Protein AF-A0A6X7WFN2-F1 (afdb_monomer_lite)

Sequence (280 aa):
MLKISPFIALANYIGFSGYKAYAIGGAIAICVWFYICNLIISKYCGNKYFSLLLSTCLFIPLGMDDIDFLLGQESHLSNVVLSIMICLPVIIYIQESKKSFLCISSLAVILMTAEQPIRTLIIIAPFILFILIIFRSKTSVVSMLSIAVSFVIGKMANDYLLDRHFPLKVDYSQASLLISPDKAIDNLFIILKSILVYSSSSSLAVGSNAIGILTPFYFMGLLYILLFIATIVYGLKIFLHILIDGRKTKTSICRLDLLCALGATGFVLGLLLISCLNPE

Foldseek 3Di:
DVQQVVLLVVLVVVPDDDPRSQQRSLVVSLVVLLVLQLVLQCVLQVDNVVSNVVSVVLLDDQFPVCPPVRHPVSVVSLLVSLLSLQQRLLVVCLVVVDCVSLVSNLVSLLVNLLVPLVSSCLSLVLSLVLLCLFSVDPSSVVSNVSSVVSSVNSPVNNVVCCVPPDVDDDPCVVVWDFDDPVQLVVLLVVVVVCCLCRSLVLVVCPPPDCVDPCVVSNVSSVVVSVVVVVLLVQLCVLSVCCNVVVPDPPDDDDSVSSVSVSVNSSVVSSSSVCSRTDVD

pLDDT: mean 75.54, std 12.35, range [37.75, 89.44]

Secondary structure (DSSP, 8-state):
-TTTHHHHHHHHHTT--THHHHHHHHHHHHHHHHHHHHHHHHHHHS-HHHHHHHHHHHHS---TTGGGTTTTHHHHHHHHHHHHHHHHHHHHHHHH--HHHHHHHHHHHHHHHHH-HHHHHHHHHHHHHHHHHHH-SHHHHHHHHHHHHHHHHHHHHHHHHHHHH-S-S--HHHH-PBPPHHHHHHHHHHHHHHHHHHHTTGGGGTTS-TTSTTHHHHHHHHHHHHHHHHHHHHHHHHHHHHHHSTTS-SS---HHHHHHHHHHHHHHHHHHHHHTB---

Structure (mmCIF, N/CA/C/O backbone):
data_AF-A0A6X7WFN2-F1
#
_entry.id   AF-A0A6X7WFN2-F1
#
loop_
_atom_site.group_PDB
_atom_site.id
_atom_site.type_symbol
_atom_site.label_atom_id
_atom_site.label_alt_id
_atom_site.label_comp_id
_atom_site.label_asym_id
_atom_site.label_entity_id
_atom_site.label_seq_id
_atom_site.pdbx_PDB_ins_code
_atom_site.Cartn_x
_atom_site.Cartn_y
_atom_site.Cartn_z
_atom_site.occupancy
_atom_site.B_iso_or_equiv
_atom_site.auth_seq_id
_atom_site.auth_comp_id
_atom_site.auth_asym_id
_atom_site.auth_atom_id
_atom_site.pdbx_PDB_model_num
ATOM 1 N N . MET A 1 1 ? -1.100 8.214 -14.564 1.00 50.56 1 MET A N 1
ATOM 2 C CA . MET A 1 1 ? -0.556 9.482 -15.090 1.00 50.56 1 MET A CA 1
ATOM 3 C C . MET A 1 1 ? -0.824 10.668 -14.172 1.00 50.56 1 MET A C 1
ATOM 5 O O . MET A 1 1 ? 0.127 11.385 -13.916 1.00 50.56 1 MET A O 1
ATOM 9 N N . LEU A 1 2 ? -2.027 10.850 -13.609 1.00 54.22 2 LEU A N 1
ATOM 10 C CA . LEU A 1 2 ? -2.395 12.021 -12.781 1.00 54.22 2 LEU A CA 1
ATOM 11 C C . LEU A 1 2 ? -1.471 12.333 -11.583 1.00 54.22 2 LEU A C 1
ATOM 13 O O . LEU A 1 2 ? -1.424 13.471 -11.131 1.00 54.22 2 LEU A O 1
ATOM 17 N N . LYS A 1 3 ? -0.743 11.341 -11.057 1.00 56.62 3 LYS A N 1
ATOM 18 C CA . LYS A 1 3 ? 0.110 11.477 -9.859 1.00 56.62 3 LYS A CA 1
ATOM 19 C C . LYS A 1 3 ? 1.498 12.051 -10.138 1.00 56.62 3 LYS A C 1
ATOM 21 O O . LYS A 1 3 ? 2.155 12.525 -9.219 1.00 56.62 3 LYS A O 1
ATOM 26 N N . ILE A 1 4 ? 1.940 11.980 -11.393 1.00 57.84 4 ILE A N 1
ATOM 27 C CA . ILE A 1 4 ? 3.304 12.331 -11.821 1.00 57.84 4 ILE A CA 1
ATOM 28 C C . ILE A 1 4 ? 3.252 13.361 -12.955 1.00 57.84 4 ILE A C 1
ATOM 30 O O . ILE A 1 4 ? 4.099 14.248 -13.036 1.00 57.84 4 ILE A O 1
ATOM 34 N N . SER A 1 5 ? 2.197 13.325 -13.779 1.00 62.22 5 SER A N 1
ATOM 35 C CA . SER A 1 5 ? 1.987 14.266 -14.879 1.00 62.22 5 SER A CA 1
ATOM 36 C C . SER A 1 5 ? 2.043 15.742 -14.472 1.00 62.22 5 SER A C 1
ATOM 38 O O . SER A 1 5 ? 2.580 16.509 -15.268 1.00 62.22 5 SER A O 1
ATOM 40 N N . PRO A 1 6 ? 1.593 16.183 -13.275 1.00 71.06 6 PRO A N 1
ATOM 41 C CA . PRO A 1 6 ? 1.733 17.584 -12.880 1.00 71.06 6 PRO A CA 1
ATOM 42 C C . PRO A 1 6 ? 3.198 17.991 -12.676 1.00 71.06 6 PRO A C 1
ATOM 44 O O . PRO A 1 6 ? 3.585 19.098 -13.039 1.00 71.06 6 PRO A O 1
ATOM 47 N N . PHE A 1 7 ? 4.030 17.091 -12.146 1.00 71.81 7 PHE A N 1
ATOM 48 C CA . PHE A 1 7 ? 5.451 17.354 -11.906 1.00 71.81 7 PHE A CA 1
ATOM 49 C C . PHE A 1 7 ? 6.267 17.306 -13.201 1.00 71.81 7 PHE A C 1
ATOM 51 O O . PHE A 1 7 ? 7.153 18.135 -13.401 1.00 71.81 7 PHE A O 1
ATOM 58 N N . ILE A 1 8 ? 5.914 16.407 -14.124 1.00 66.81 8 ILE A N 1
ATOM 59 C CA . ILE A 1 8 ? 6.496 16.372 -15.475 1.00 66.81 8 ILE A CA 1
ATOM 60 C C . ILE A 1 8 ? 6.095 17.627 -16.264 1.00 66.81 8 ILE A C 1
ATOM 62 O O . ILE A 1 8 ? 6.931 18.232 -16.932 1.00 66.81 8 ILE A O 1
ATOM 66 N N . ALA A 1 9 ? 4.834 18.062 -16.164 1.00 68.62 9 ALA A N 1
ATOM 67 C CA . ALA A 1 9 ? 4.369 19.297 -16.793 1.00 68.62 9 ALA A CA 1
ATOM 68 C C . ALA A 1 9 ? 5.095 20.533 -16.235 1.00 68.62 9 ALA A C 1
ATOM 70 O O . ALA A 1 9 ? 5.465 21.421 -17.000 1.00 68.62 9 ALA A O 1
ATOM 71 N N . LEU A 1 10 ? 5.364 20.561 -14.927 1.00 77.19 10 LEU A N 1
ATOM 72 C CA . LEU A 1 10 ? 6.149 21.616 -14.290 1.00 77.19 10 LEU A CA 1
ATOM 73 C C . LEU A 1 10 ? 7.607 21.621 -14.779 1.00 77.19 10 LEU A C 1
ATOM 75 O O . LEU A 1 10 ? 8.139 22.682 -15.096 1.00 77.19 10 LEU A O 1
ATOM 79 N N . ALA A 1 11 ? 8.236 20.452 -14.921 1.00 74.62 11 ALA A N 1
ATOM 80 C CA . ALA A 1 11 ? 9.579 20.343 -15.494 1.00 74.62 11 ALA A CA 1
ATOM 81 C C . ALA A 1 11 ? 9.624 20.793 -16.969 1.00 74.62 11 ALA A C 1
ATOM 83 O O . ALA A 1 11 ? 10.558 21.490 -17.368 1.00 74.62 11 ALA A O 1
ATOM 84 N N . ASN A 1 12 ? 8.589 20.469 -17.753 1.00 78.00 12 ASN A N 1
ATOM 85 C CA . ASN A 1 12 ? 8.440 20.958 -19.128 1.00 78.00 12 ASN A CA 1
ATOM 86 C C . ASN A 1 12 ? 8.289 22.484 -19.187 1.00 78.00 12 ASN A C 1
ATOM 88 O O . ASN A 1 12 ? 8.898 23.129 -20.036 1.00 78.00 12 ASN A O 1
ATOM 92 N N . TYR A 1 13 ? 7.524 23.076 -18.267 1.00 82.31 13 TYR A N 1
ATOM 93 C CA . TYR A 1 13 ? 7.353 24.530 -18.188 1.00 82.31 13 TYR A CA 1
ATOM 94 C C . TYR A 1 13 ? 8.662 25.266 -17.854 1.00 82.31 13 TYR A C 1
ATOM 96 O O . TYR A 1 13 ? 8.896 26.367 -18.341 1.00 82.31 13 TYR A O 1
ATOM 104 N N . ILE A 1 14 ? 9.547 24.640 -17.071 1.00 82.12 14 ILE A N 1
ATOM 105 C CA . ILE A 1 14 ? 10.878 25.174 -16.726 1.00 82.12 14 ILE A CA 1
ATOM 106 C C . ILE A 1 14 ? 11.868 25.075 -17.911 1.00 82.12 14 ILE A C 1
ATOM 108 O O . ILE A 1 14 ? 12.949 25.660 -17.867 1.00 82.12 14 ILE A O 1
ATOM 112 N N . GLY A 1 15 ? 11.497 24.393 -19.001 1.00 81.06 15 GLY A N 1
ATOM 113 C CA . GLY A 1 15 ? 12.291 24.309 -20.232 1.00 81.06 15 GLY A CA 1
ATOM 114 C C . GLY A 1 15 ? 13.062 23.000 -20.408 1.00 81.06 15 GLY A C 1
ATOM 115 O O . GLY A 1 15 ? 13.854 22.878 -21.344 1.00 81.06 15 GLY A O 1
ATOM 116 N N . PHE A 1 16 ? 12.840 21.999 -19.551 1.00 79.06 16 PHE A N 1
ATOM 117 C CA . PHE A 1 16 ? 13.321 20.644 -19.818 1.00 79.06 16 PHE A CA 1
ATOM 118 C C . PHE A 1 16 ? 12.427 19.978 -20.868 1.00 79.06 16 PHE A C 1
ATOM 120 O O . PHE A 1 16 ? 11.226 20.207 -20.894 1.00 79.06 16 PHE A O 1
ATOM 127 N N . SER A 1 17 ? 12.988 19.137 -21.735 1.00 77.81 17 SER A N 1
ATOM 128 C CA . SER A 1 17 ? 12.215 18.428 -22.759 1.00 77.81 17 SER A CA 1
ATOM 129 C C . SER A 1 17 ? 12.548 16.938 -22.796 1.00 77.81 17 SER A C 1
ATOM 131 O O . SER A 1 17 ? 13.644 16.503 -22.418 1.00 77.81 17 SER A O 1
ATOM 133 N N . GLY A 1 18 ? 11.565 16.142 -23.225 1.00 73.69 18 GLY A N 1
ATOM 134 C CA . GLY A 1 18 ? 11.684 14.694 -23.380 1.00 73.69 18 GLY A CA 1
ATOM 135 C C . GLY A 1 18 ? 12.082 13.985 -22.083 1.00 73.69 18 GLY A C 1
ATOM 136 O O . GLY A 1 18 ? 11.508 14.218 -21.020 1.00 73.69 18 GLY A O 1
ATOM 137 N N . TYR A 1 19 ? 13.102 13.130 -22.171 1.00 72.25 19 TYR A N 1
ATOM 138 C CA . TYR A 1 19 ? 13.583 12.302 -21.062 1.00 72.25 19 TYR A CA 1
ATOM 139 C C . TYR A 1 19 ? 14.009 13.108 -19.824 1.00 72.25 19 TYR A C 1
ATOM 141 O O . TYR A 1 19 ? 13.767 12.693 -18.694 1.00 72.25 19 TYR A O 1
ATOM 149 N N . LYS A 1 20 ? 14.606 14.292 -20.017 1.00 75.56 20 LYS A N 1
ATOM 150 C CA . LYS A 1 20 ? 15.088 15.128 -18.904 1.00 75.56 20 LYS A CA 1
ATOM 151 C C . LYS A 1 20 ? 13.939 15.681 -18.065 1.00 75.56 20 LYS A C 1
ATOM 153 O O . LYS A 1 20 ? 14.040 15.707 -16.843 1.00 75.56 20 LYS A O 1
ATOM 158 N N . ALA A 1 21 ? 12.845 16.089 -18.708 1.00 72.94 21 ALA A N 1
ATOM 159 C CA . ALA A 1 21 ? 11.655 16.553 -18.000 1.00 72.94 21 ALA A CA 1
ATOM 160 C C . ALA A 1 21 ? 10.994 15.421 -17.209 1.00 72.94 21 ALA A C 1
ATOM 162 O O . ALA A 1 21 ? 10.523 15.645 -16.097 1.00 72.94 21 ALA A O 1
ATOM 163 N N . TYR A 1 22 ? 11.015 14.205 -17.760 1.00 72.25 22 TYR A N 1
ATOM 164 C CA . TYR A 1 22 ? 10.517 13.026 -17.065 1.00 72.25 22 TYR A CA 1
ATOM 165 C C . TYR A 1 22 ? 11.362 12.709 -15.826 1.00 72.25 22 TYR A C 1
ATOM 167 O O . TYR A 1 22 ? 10.820 12.645 -14.730 1.00 72.25 22 TYR A O 1
ATOM 175 N N . ALA A 1 23 ? 12.687 12.607 -15.971 1.00 73.38 23 ALA A N 1
ATOM 176 C CA . ALA A 1 23 ? 13.594 12.298 -14.864 1.00 73.38 23 ALA A CA 1
ATOM 177 C C . ALA A 1 23 ? 13.533 13.340 -13.732 1.00 73.38 23 ALA A C 1
ATOM 179 O O . ALA A 1 23 ? 13.516 12.991 -12.553 1.00 73.38 23 ALA A O 1
ATOM 180 N N . ILE A 1 24 ? 13.476 14.631 -14.078 1.00 77.06 24 ILE A N 1
ATOM 181 C CA . ILE A 1 24 ? 13.412 15.716 -13.089 1.00 77.06 24 ILE A CA 1
ATOM 182 C C . ILE A 1 24 ? 12.029 15.779 -12.436 1.00 77.06 24 ILE A C 1
ATOM 184 O O . ILE A 1 24 ? 11.936 15.864 -11.212 1.00 77.06 24 ILE A O 1
ATOM 188 N N . GLY A 1 25 ? 10.954 15.723 -13.228 1.00 74.81 25 GLY A N 1
ATOM 189 C CA . GLY A 1 25 ? 9.587 15.724 -12.704 1.00 74.81 25 GLY A CA 1
ATOM 190 C C . GLY A 1 25 ? 9.325 14.526 -11.794 1.00 74.81 25 GLY A C 1
ATOM 191 O O . GLY A 1 25 ? 8.709 14.666 -10.738 1.00 74.81 25 GLY A O 1
ATOM 192 N N . GLY A 1 26 ? 9.867 13.376 -12.166 1.00 74.31 26 GLY A N 1
ATOM 193 C CA . GLY A 1 26 ? 9.791 12.153 -11.399 1.00 74.31 26 GLY A CA 1
ATOM 194 C C . GLY A 1 26 ? 10.558 12.190 -10.075 1.00 74.31 26 GLY A C 1
ATOM 195 O O . GLY A 1 26 ? 9.980 11.956 -9.009 1.00 74.31 26 GLY A O 1
ATOM 196 N N . ALA A 1 27 ? 11.811 12.655 -10.091 1.00 77.31 27 ALA A N 1
ATOM 197 C CA . ALA A 1 27 ? 12.589 12.875 -8.870 1.00 77.31 27 ALA A CA 1
ATOM 198 C C . ALA A 1 27 ? 11.895 13.849 -7.897 1.00 77.31 27 ALA A C 1
ATOM 200 O O . ALA A 1 27 ? 11.860 13.612 -6.686 1.00 77.31 27 ALA A O 1
ATOM 201 N N . ILE A 1 28 ? 11.290 14.926 -8.415 1.00 80.38 28 ILE A N 1
ATOM 202 C CA . ILE A 1 28 ? 10.494 15.859 -7.604 1.00 80.38 28 ILE A CA 1
ATOM 203 C C . ILE A 1 28 ? 9.276 15.143 -7.010 1.00 80.38 28 ILE A C 1
ATOM 205 O O . ILE A 1 28 ? 9.006 15.295 -5.816 1.00 80.38 28 ILE A O 1
ATOM 209 N N . ALA A 1 29 ? 8.564 14.343 -7.807 1.00 80.12 29 ALA A N 1
ATOM 210 C CA . ALA A 1 29 ? 7.414 13.582 -7.337 1.00 80.12 29 ALA A CA 1
ATOM 211 C C . ALA A 1 29 ? 7.808 12.622 -6.203 1.00 80.12 29 ALA A C 1
ATOM 213 O O . ALA A 1 29 ? 7.154 12.628 -5.160 1.00 80.12 29 ALA A O 1
ATOM 214 N N . ILE A 1 30 ? 8.899 11.860 -6.349 1.00 79.56 30 ILE A N 1
ATOM 215 C CA . ILE A 1 30 ? 9.410 10.953 -5.307 1.00 79.56 30 ILE A CA 1
ATOM 216 C C . ILE A 1 30 ? 9.694 11.722 -4.014 1.00 79.56 30 ILE A C 1
ATOM 218 O O . ILE A 1 30 ? 9.235 11.308 -2.949 1.00 79.56 30 ILE A O 1
ATOM 222 N N . CYS A 1 31 ? 10.391 12.858 -4.088 1.00 82.62 31 CYS A N 1
ATOM 223 C CA . CYS A 1 31 ? 10.692 13.686 -2.917 1.00 82.62 31 CYS A CA 1
ATOM 224 C C . CYS A 1 31 ? 9.421 14.186 -2.212 1.00 82.62 31 CYS A C 1
ATOM 226 O O . CYS A 1 31 ? 9.330 14.145 -0.981 1.00 82.62 31 CYS A O 1
ATOM 228 N N . VAL A 1 32 ? 8.419 14.625 -2.979 1.00 85.25 32 VAL A N 1
ATOM 229 C CA . VAL A 1 32 ? 7.127 15.071 -2.436 1.00 85.25 32 VAL A CA 1
ATOM 230 C C . VAL A 1 32 ? 6.385 13.908 -1.777 1.00 85.25 32 VAL A C 1
ATOM 232 O O . VAL A 1 32 ? 5.920 14.040 -0.642 1.00 85.25 32 VAL A O 1
ATOM 235 N N . TRP A 1 33 ? 6.318 12.750 -2.436 1.00 85.25 33 TRP A N 1
ATOM 236 C CA . TRP A 1 33 ? 5.677 11.555 -1.888 1.00 85.25 33 TRP A CA 1
ATOM 237 C C . TRP A 1 33 ? 6.387 11.043 -0.631 1.00 85.25 33 TRP A C 1
ATOM 239 O O . TRP A 1 33 ? 5.714 10.681 0.336 1.00 85.25 33 TRP A O 1
ATOM 249 N N . PHE A 1 34 ? 7.720 11.080 -0.596 1.00 85.50 34 PHE A N 1
ATOM 250 C CA . PHE A 1 34 ? 8.517 10.741 0.583 1.00 85.50 34 PHE A CA 1
ATOM 251 C C . PHE A 1 34 ? 8.190 11.663 1.759 1.00 85.50 34 PHE A C 1
ATOM 253 O O . PHE A 1 34 ? 7.918 11.197 2.868 1.00 85.50 34 PHE A O 1
ATOM 260 N N . TYR A 1 35 ? 8.158 12.975 1.514 1.00 86.62 35 TYR A N 1
ATOM 261 C CA . TYR A 1 35 ? 7.836 13.962 2.539 1.00 86.62 35 TYR A CA 1
ATOM 262 C C . TYR A 1 35 ? 6.427 13.754 3.113 1.00 86.62 35 TYR A C 1
ATOM 264 O O . TYR A 1 35 ? 6.253 13.716 4.335 1.00 86.62 35 TYR A O 1
ATOM 272 N N . ILE A 1 36 ? 5.428 13.555 2.247 1.00 86.56 36 ILE A N 1
ATOM 273 C CA . ILE A 1 36 ? 4.041 13.295 2.658 1.00 86.56 36 ILE A CA 1
ATOM 274 C C . ILE A 1 36 ? 3.946 11.996 3.469 1.00 86.56 36 ILE A C 1
ATOM 276 O O . ILE A 1 36 ? 3.314 11.981 4.529 1.00 86.56 36 ILE A O 1
ATOM 280 N N . CYS A 1 37 ? 4.597 10.925 3.005 1.00 86.94 37 CYS A N 1
ATOM 281 C CA . CYS A 1 37 ? 4.620 9.634 3.689 1.00 86.94 37 CYS A CA 1
ATOM 282 C C . CYS A 1 37 ? 5.209 9.768 5.103 1.00 86.94 37 CYS A C 1
ATOM 284 O O . CYS A 1 37 ? 4.562 9.400 6.089 1.00 86.94 37 CYS A O 1
ATOM 286 N N . ASN A 1 38 ? 6.376 10.407 5.220 1.00 87.19 38 ASN A N 1
ATOM 287 C CA . ASN A 1 38 ? 7.049 10.605 6.500 1.00 87.19 38 ASN A CA 1
ATOM 288 C C . ASN A 1 38 ? 6.232 11.476 7.468 1.00 87.19 38 ASN A C 1
ATOM 290 O O . ASN A 1 38 ? 6.187 11.197 8.664 1.00 87.19 38 ASN A O 1
ATOM 294 N N . LEU A 1 39 ? 5.529 12.506 6.985 1.00 87.12 39 LEU A N 1
ATOM 295 C CA . LEU A 1 39 ? 4.654 13.313 7.843 1.00 87.12 39 LEU A CA 1
ATOM 296 C C . LEU A 1 39 ? 3.514 12.493 8.462 1.00 87.12 39 LEU A C 1
ATOM 298 O O . LEU A 1 39 ? 3.164 12.700 9.628 1.00 87.12 39 LEU A O 1
ATOM 302 N N . ILE A 1 40 ? 2.919 11.580 7.696 1.00 85.62 40 ILE A N 1
ATOM 303 C CA . ILE A 1 40 ? 1.789 10.763 8.155 1.00 85.62 40 ILE A CA 1
ATOM 304 C C . ILE A 1 40 ? 2.269 9.678 9.116 1.00 85.62 40 ILE A C 1
ATOM 306 O O . ILE A 1 40 ? 1.686 9.523 10.193 1.00 85.62 40 ILE A O 1
ATOM 310 N N . ILE A 1 41 ? 3.358 8.985 8.775 1.00 85.62 41 ILE A N 1
ATOM 311 C CA . ILE A 1 41 ? 3.964 7.976 9.652 1.00 85.62 41 ILE A CA 1
ATOM 312 C C . ILE A 1 41 ? 4.438 8.634 10.954 1.00 85.62 41 ILE A C 1
ATOM 314 O O . ILE A 1 41 ? 4.175 8.106 12.035 1.00 85.62 41 ILE A O 1
ATOM 318 N N . SER A 1 42 ? 5.030 9.830 10.896 1.00 86.44 42 SER A N 1
ATOM 319 C CA . SER A 1 42 ? 5.503 10.540 12.089 1.00 86.44 42 SER A CA 1
ATOM 320 C C . SER A 1 42 ? 4.354 10.908 13.020 1.00 86.44 42 SER A C 1
ATOM 322 O O . SER A 1 42 ? 4.484 10.750 14.236 1.00 86.44 42 SER A O 1
ATOM 324 N N . LYS A 1 43 ? 3.212 11.335 12.468 1.00 85.44 43 LYS A N 1
ATOM 325 C CA . LYS A 1 43 ? 2.000 11.601 13.255 1.00 85.44 43 LYS A CA 1
ATOM 326 C C . LYS A 1 43 ? 1.422 10.331 13.879 1.00 85.44 43 LYS A C 1
ATOM 328 O O . LYS A 1 43 ? 0.971 10.379 15.021 1.00 85.44 43 LYS A O 1
ATOM 333 N N . TYR A 1 44 ? 1.461 9.203 13.172 1.00 83.94 44 TYR A N 1
ATOM 334 C CA . TYR A 1 44 ? 0.960 7.931 13.694 1.00 83.94 44 TYR A CA 1
ATOM 335 C C . TYR A 1 44 ? 1.880 7.328 14.769 1.00 83.94 44 TYR A C 1
ATOM 337 O O . TYR A 1 44 ? 1.418 6.965 15.849 1.00 83.94 44 TYR A O 1
ATOM 345 N N . CYS A 1 45 ? 3.187 7.245 14.524 1.00 81.19 45 CYS A N 1
ATOM 346 C CA . CYS A 1 45 ? 4.141 6.610 15.437 1.00 81.19 45 CYS A CA 1
ATOM 347 C C . CYS A 1 45 ? 4.582 7.516 16.598 1.00 81.19 45 CYS A C 1
ATOM 349 O O . CYS A 1 45 ? 5.106 7.014 17.587 1.00 81.19 45 CYS A O 1
ATOM 351 N N . GLY A 1 46 ? 4.425 8.840 16.489 1.00 78.50 46 GLY A N 1
ATOM 352 C CA . GLY A 1 46 ? 4.856 9.812 17.504 1.00 78.50 46 GLY A CA 1
ATOM 353 C C . GLY A 1 46 ? 6.375 10.037 17.585 1.00 78.50 46 GLY A C 1
ATOM 354 O O . GLY A 1 46 ? 6.809 11.055 18.118 1.00 78.50 46 GLY A O 1
ATOM 355 N N . ASN A 1 47 ? 7.192 9.143 17.014 1.00 83.31 47 ASN A N 1
ATOM 356 C CA . ASN A 1 47 ? 8.651 9.257 16.960 1.00 83.31 47 ASN A CA 1
ATOM 357 C C . ASN A 1 47 ? 9.138 9.619 15.545 1.00 83.31 47 ASN A C 1
ATOM 359 O O . ASN A 1 47 ? 8.910 8.881 14.583 1.00 83.31 47 ASN A O 1
ATOM 363 N N . LYS A 1 48 ? 9.852 10.746 15.430 1.00 83.38 48 LYS A N 1
ATOM 364 C CA . LYS A 1 48 ? 10.384 11.268 14.161 1.00 83.38 48 LYS A CA 1
ATOM 365 C C . LYS A 1 48 ? 11.463 10.370 13.550 1.00 83.38 48 LYS A C 1
ATOM 367 O O . LYS A 1 48 ? 11.447 10.160 12.343 1.00 83.38 48 LYS A O 1
ATOM 372 N N . TYR A 1 49 ? 12.368 9.819 14.361 1.00 84.81 49 TYR A N 1
ATOM 373 C CA . TYR A 1 49 ? 13.478 8.996 13.865 1.00 84.81 49 TYR A CA 1
ATOM 374 C C . TYR A 1 49 ? 12.993 7.648 13.344 1.00 84.81 49 TYR A C 1
ATOM 376 O O . TYR A 1 49 ? 13.399 7.207 12.274 1.00 84.81 49 TYR A O 1
ATOM 384 N N . PHE A 1 50 ? 12.065 7.030 14.072 1.00 83.25 50 PHE A N 1
ATOM 385 C CA . PHE A 1 50 ? 11.460 5.772 13.652 1.00 83.25 50 PHE A CA 1
ATOM 386 C C . PHE A 1 50 ? 10.630 5.940 12.371 1.00 83.25 50 PHE A C 1
ATOM 388 O O . PHE A 1 50 ? 10.701 5.109 11.471 1.00 83.25 50 PHE A O 1
ATOM 395 N N . SER A 1 51 ? 9.903 7.055 12.251 1.00 82.50 51 SER A N 1
ATOM 396 C CA . SER A 1 51 ? 9.175 7.401 11.027 1.00 82.50 51 SER A CA 1
ATOM 397 C C . SER A 1 51 ? 10.091 7.596 9.826 1.00 82.50 51 SER A C 1
ATOM 399 O O . SER A 1 51 ? 9.792 7.099 8.739 1.00 82.50 51 SER A O 1
ATOM 401 N N . LEU A 1 52 ? 11.211 8.297 10.025 1.00 86.25 52 LEU A N 1
ATOM 402 C CA . LEU A 1 52 ? 12.200 8.499 8.975 1.00 86.25 52 LEU A CA 1
ATOM 403 C C . LEU A 1 52 ? 12.761 7.153 8.512 1.00 86.25 52 LEU A C 1
ATOM 405 O O . LEU A 1 52 ? 12.766 6.898 7.316 1.00 86.25 52 LEU A O 1
ATOM 409 N N . LEU A 1 53 ? 13.130 6.276 9.452 1.00 86.50 53 LEU A N 1
ATOM 410 C CA . LEU A 1 53 ? 13.644 4.940 9.152 1.00 86.50 53 LEU A CA 1
ATOM 411 C C . LEU A 1 53 ? 12.634 4.101 8.354 1.00 86.50 53 LEU A C 1
ATOM 413 O O . LEU A 1 53 ? 12.978 3.575 7.298 1.00 86.50 53 LEU A O 1
ATOM 417 N N . LEU A 1 54 ? 11.372 4.038 8.793 1.00 83.62 54 LEU A N 1
ATOM 418 C CA . LEU A 1 54 ? 10.315 3.325 8.064 1.00 83.62 54 LEU A CA 1
ATOM 419 C C . LEU A 1 54 ? 10.089 3.894 6.660 1.00 83.62 54 LEU A C 1
ATOM 421 O O . LEU A 1 54 ? 9.966 3.137 5.699 1.00 83.62 54 LEU A O 1
ATOM 425 N N . SER A 1 55 ? 10.065 5.222 6.537 1.00 83.38 55 SER A N 1
ATOM 426 C CA . SER A 1 55 ? 9.890 5.893 5.247 1.00 83.38 55 SER A CA 1
ATOM 427 C C . SER A 1 55 ? 11.072 5.614 4.321 1.00 83.38 55 SER A C 1
ATOM 429 O O . SER A 1 55 ? 10.865 5.354 3.143 1.00 83.38 55 SER A O 1
ATOM 431 N N . THR A 1 56 ? 12.305 5.606 4.838 1.00 84.06 56 THR A N 1
ATOM 432 C CA . THR A 1 56 ? 13.486 5.247 4.042 1.00 84.06 56 THR A CA 1
ATOM 433 C C . THR A 1 56 ? 13.440 3.793 3.597 1.00 84.06 56 THR A C 1
ATOM 435 O O . THR A 1 56 ? 13.649 3.535 2.421 1.00 84.06 56 THR A O 1
ATOM 438 N N . CYS A 1 57 ? 13.075 2.854 4.476 1.00 80.88 57 CYS A N 1
ATOM 439 C CA . CYS A 1 57 ? 12.950 1.443 4.108 1.00 80.88 57 CYS A CA 1
ATOM 440 C C . CYS A 1 57 ? 11.909 1.212 3.004 1.00 80.88 57 CYS A C 1
ATOM 442 O O . CYS A 1 57 ? 12.111 0.347 2.161 1.00 80.88 57 CYS A O 1
ATOM 444 N N . LEU A 1 58 ? 10.822 1.989 2.985 1.00 79.06 58 LEU A N 1
ATOM 445 C CA . LEU A 1 58 ? 9.769 1.874 1.973 1.00 79.06 58 LEU A CA 1
ATOM 446 C C . LEU A 1 58 ? 10.185 2.403 0.589 1.00 79.06 58 LEU A C 1
ATOM 448 O O . LEU A 1 58 ? 9.609 2.000 -0.415 1.00 79.06 58 LEU A O 1
ATOM 452 N N . PHE A 1 59 ? 11.158 3.313 0.540 1.00 77.31 59 PHE A N 1
ATOM 453 C CA . PHE A 1 59 ? 11.634 3.944 -0.695 1.00 77.31 59 PHE A CA 1
ATOM 454 C C . PHE A 1 59 ? 12.926 3.306 -1.236 1.00 77.31 59 PHE A C 1
ATOM 456 O O . PHE A 1 59 ? 13.418 3.736 -2.278 1.00 77.31 59 PHE A O 1
ATOM 463 N N . ILE A 1 60 ? 13.481 2.294 -0.556 1.00 72.81 60 ILE A N 1
ATOM 464 C CA . ILE A 1 60 ? 14.629 1.530 -1.058 1.00 72.81 60 ILE A CA 1
ATOM 465 C C . ILE A 1 60 ? 14.129 0.496 -2.085 1.00 72.81 60 ILE A C 1
ATOM 467 O O . ILE A 1 60 ? 13.294 -0.339 -1.731 1.00 72.81 60 ILE A O 1
ATOM 471 N N . PRO A 1 61 ? 14.636 0.513 -3.332 1.00 62.66 61 PRO A N 1
ATOM 472 C CA . PRO A 1 61 ? 14.354 -0.532 -4.313 1.00 62.66 61 PRO A CA 1
ATOM 473 C C . PRO A 1 61 ? 14.996 -1.851 -3.877 1.00 62.66 61 PRO A C 1
ATOM 475 O O . PRO A 1 61 ? 16.157 -1.875 -3.465 1.00 62.66 61 PRO A O 1
ATOM 478 N N . LEU A 1 62 ? 14.247 -2.948 -3.962 1.00 58.50 62 LEU A N 1
ATOM 479 C CA . LEU A 1 62 ? 14.725 -4.297 -3.627 1.00 58.50 62 LEU A CA 1
ATOM 480 C C . LEU A 1 62 ? 14.514 -5.306 -4.775 1.00 58.50 62 LEU A C 1
ATOM 482 O O . LEU A 1 62 ? 14.890 -6.470 -4.628 1.00 58.50 62 LEU A O 1
ATOM 486 N N . GLY A 1 63 ? 13.902 -4.896 -5.889 1.00 53.41 63 GLY A N 1
ATOM 487 C CA . GLY A 1 63 ? 13.519 -5.752 -7.011 1.00 53.41 63 GLY A CA 1
ATOM 488 C C . GLY A 1 63 ? 14.556 -5.811 -8.138 1.00 53.41 63 GLY A C 1
ATOM 489 O O . GLY A 1 63 ? 15.337 -4.892 -8.357 1.00 53.41 63 GLY A O 1
ATOM 490 N N . MET A 1 64 ? 14.547 -6.915 -8.890 1.00 48.34 64 MET A N 1
ATOM 491 C CA . MET A 1 64 ? 15.401 -7.107 -10.073 1.00 48.34 64 MET A CA 1
ATOM 492 C C . MET A 1 64 ? 14.982 -6.261 -11.287 1.00 48.34 64 MET A C 1
ATOM 494 O O . MET A 1 64 ? 15.840 -5.892 -12.083 1.00 48.34 64 MET A O 1
ATOM 498 N N . ASP A 1 65 ? 13.694 -5.927 -11.415 1.00 47.88 65 ASP A N 1
ATOM 499 C CA . ASP A 1 65 ? 13.157 -5.096 -12.509 1.00 47.88 65 ASP A CA 1
ATOM 500 C C . ASP A 1 65 ? 13.413 -3.585 -12.288 1.00 47.88 65 ASP A C 1
ATOM 502 O O . ASP A 1 65 ? 12.947 -2.732 -13.043 1.00 47.88 65 ASP A O 1
ATOM 506 N N . ASP A 1 66 ? 14.198 -3.241 -11.262 1.00 47.91 66 ASP A N 1
ATOM 507 C CA . ASP A 1 66 ? 14.425 -1.876 -10.775 1.00 47.91 66 ASP A CA 1
ATOM 508 C C . ASP A 1 66 ? 15.517 -1.111 -11.548 1.00 47.91 66 ASP A C 1
ATOM 510 O O . ASP A 1 66 ? 15.943 -0.033 -11.131 1.00 47.91 66 ASP A O 1
ATOM 514 N N . ILE A 1 67 ? 15.964 -1.627 -12.698 1.00 45.38 67 ILE A N 1
ATOM 515 C CA . ILE A 1 67 ? 16.926 -0.933 -13.574 1.00 45.38 67 ILE A CA 1
ATOM 516 C C . ILE A 1 67 ? 16.311 0.375 -14.125 1.00 45.38 67 ILE A C 1
ATOM 518 O O . ILE A 1 67 ? 17.024 1.361 -14.304 1.00 45.38 67 ILE A O 1
ATOM 522 N N . ASP A 1 68 ? 14.977 0.437 -14.251 1.00 45.53 68 ASP A N 1
ATOM 523 C CA . ASP A 1 68 ? 14.199 1.637 -14.604 1.00 45.53 68 ASP A CA 1
ATOM 524 C C . ASP A 1 68 ? 13.605 2.354 -13.369 1.00 45.53 68 ASP A C 1
ATOM 526 O O . ASP A 1 68 ? 12.459 2.826 -13.378 1.00 45.53 68 ASP A O 1
ATOM 530 N N . PHE A 1 69 ? 14.396 2.468 -12.291 1.00 50.06 69 PHE A N 1
ATOM 531 C CA . PHE A 1 69 ? 14.048 3.174 -11.042 1.00 50.06 69 PHE A CA 1
ATOM 532 C C . PHE A 1 69 ? 13.435 4.571 -11.278 1.00 50.06 69 PHE A C 1
ATOM 534 O O . PHE A 1 69 ? 12.540 5.003 -10.556 1.00 50.06 69 PHE A O 1
ATOM 541 N N . LEU A 1 70 ? 13.884 5.261 -12.330 1.00 51.12 70 LEU A N 1
ATOM 542 C CA . LEU A 1 70 ? 13.457 6.615 -12.704 1.00 51.12 70 LEU A CA 1
ATOM 543 C C . LEU A 1 70 ? 12.170 6.686 -13.543 1.00 51.12 70 LEU A C 1
ATOM 545 O O . LEU A 1 70 ? 11.596 7.763 -13.656 1.00 51.12 70 LEU A O 1
ATOM 549 N N . LEU A 1 71 ? 11.731 5.599 -14.188 1.00 50.69 71 LEU A N 1
ATOM 550 C CA . LEU A 1 71 ? 10.679 5.673 -15.219 1.00 50.69 71 LEU A CA 1
ATOM 551 C C . LEU A 1 71 ? 9.389 4.946 -14.827 1.00 50.69 71 LEU A C 1
ATOM 553 O O . LEU A 1 71 ? 8.298 5.464 -15.088 1.00 50.69 71 LEU A O 1
ATOM 557 N N . GLY A 1 72 ? 9.496 3.779 -14.183 1.00 53.53 72 GLY A N 1
ATOM 558 C CA . GLY A 1 72 ? 8.345 2.925 -13.856 1.00 53.53 72 GLY A CA 1
ATOM 559 C C . GLY A 1 72 ? 7.912 2.972 -12.388 1.00 53.53 72 GLY A C 1
ATOM 560 O O . GLY A 1 72 ? 6.711 3.041 -12.088 1.00 53.53 72 GLY A O 1
ATOM 561 N N . GLN A 1 73 ? 8.880 2.980 -11.466 1.00 61.00 73 GLN A N 1
ATOM 562 C CA . GLN A 1 73 ? 8.621 2.800 -10.034 1.00 61.00 73 GLN A CA 1
ATOM 563 C C . GLN A 1 73 ? 7.792 3.916 -9.403 1.00 61.00 73 GLN A C 1
ATOM 565 O O . GLN A 1 73 ? 7.011 3.656 -8.494 1.00 61.00 73 GLN A O 1
ATOM 570 N N . GLU A 1 74 ? 7.881 5.140 -9.907 1.00 65.06 74 GLU A N 1
ATOM 571 C CA . GLU A 1 74 ? 7.172 6.301 -9.357 1.00 65.06 74 GLU A CA 1
ATOM 572 C C . GLU A 1 74 ? 5.653 6.098 -9.307 1.00 65.06 74 GLU A C 1
ATOM 574 O O . GLU A 1 74 ? 4.967 6.495 -8.357 1.00 65.06 74 GLU A O 1
ATOM 579 N N . SER A 1 75 ? 5.106 5.432 -10.327 1.00 64.88 75 SER A N 1
ATOM 580 C CA . SER A 1 75 ? 3.668 5.172 -10.421 1.00 64.88 75 SER A CA 1
ATOM 581 C C . SER A 1 75 ? 3.215 4.105 -9.420 1.00 64.88 75 SER A C 1
ATOM 583 O O . SER A 1 75 ? 2.135 4.207 -8.838 1.00 64.88 75 SER A O 1
ATOM 585 N N . HIS A 1 76 ? 4.060 3.110 -9.153 1.00 72.81 76 HIS A N 1
ATOM 586 C CA . HIS A 1 76 ? 3.797 2.066 -8.167 1.00 72.81 76 HIS A CA 1
ATOM 587 C C . HIS A 1 76 ? 4.025 2.575 -6.739 1.00 72.81 76 HIS A C 1
ATOM 589 O O . HIS A 1 76 ? 3.185 2.361 -5.867 1.00 72.81 76 HIS A O 1
ATOM 595 N N . LEU A 1 77 ? 5.092 3.337 -6.515 1.00 75.12 77 LEU A N 1
ATOM 596 C CA . LEU A 1 77 ? 5.435 3.932 -5.229 1.00 75.12 77 LEU A CA 1
ATOM 597 C C . LEU A 1 77 ? 4.383 4.947 -4.778 1.00 75.12 77 LEU A C 1
ATOM 599 O O . LEU A 1 77 ? 3.942 4.912 -3.631 1.00 75.12 77 LEU A O 1
ATOM 603 N N . SER A 1 78 ? 3.894 5.796 -5.687 1.00 75.69 78 SER A N 1
ATOM 604 C CA . SER A 1 78 ? 2.789 6.711 -5.375 1.00 75.69 78 SER A CA 1
ATOM 605 C C . SER A 1 78 ? 1.502 5.967 -4.996 1.00 75.69 78 SER A C 1
ATOM 607 O O . SER A 1 78 ? 0.776 6.430 -4.117 1.00 75.69 78 SER A O 1
ATOM 609 N N . ASN A 1 79 ? 1.236 4.781 -5.561 1.00 79.25 79 ASN A N 1
ATOM 610 C CA . ASN A 1 79 ? 0.132 3.925 -5.106 1.00 79.25 79 ASN A CA 1
ATOM 611 C C . ASN A 1 79 ? 0.346 3.423 -3.676 1.00 79.25 79 ASN A C 1
ATOM 613 O O . ASN A 1 79 ? -0.593 3.462 -2.880 1.00 79.25 79 ASN A O 1
ATOM 617 N N . VAL A 1 80 ? 1.559 2.990 -3.327 1.00 81.31 80 VAL A N 1
ATOM 618 C CA . VAL A 1 80 ? 1.882 2.557 -1.957 1.00 81.31 80 VAL A CA 1
ATOM 619 C C . VAL A 1 80 ? 1.689 3.712 -0.974 1.00 81.31 80 VAL A C 1
ATOM 621 O O . VAL A 1 80 ? 0.999 3.556 0.034 1.00 81.31 80 VAL A O 1
ATOM 624 N N . VAL A 1 81 ? 2.212 4.899 -1.294 1.00 84.75 81 VAL A N 1
ATOM 625 C CA . VAL A 1 81 ? 2.065 6.086 -0.441 1.00 84.75 81 VAL A CA 1
ATOM 626 C C . VAL A 1 81 ? 0.597 6.476 -0.288 1.00 84.75 81 VAL A C 1
ATOM 628 O O . VAL A 1 81 ? 0.146 6.690 0.834 1.00 84.75 81 VAL A O 1
ATOM 631 N N . LEU A 1 82 ? -0.187 6.489 -1.368 1.00 85.62 82 LEU A N 1
ATOM 632 C CA . LEU A 1 82 ? -1.625 6.761 -1.286 1.00 85.62 82 LEU A CA 1
ATOM 633 C C . LEU A 1 82 ? -2.367 5.725 -0.442 1.00 85.62 82 LEU A C 1
ATOM 635 O O . LEU A 1 82 ? -3.247 6.092 0.329 1.00 85.62 82 LEU A O 1
ATOM 639 N N . SER A 1 83 ? -1.979 4.456 -0.509 1.00 85.62 83 SER A N 1
ATOM 640 C CA . SER A 1 83 ? -2.558 3.403 0.334 1.00 85.62 83 SER A CA 1
ATOM 641 C C . SER A 1 83 ? -2.303 3.680 1.817 1.00 85.62 83 SER A C 1
ATOM 643 O O . SER A 1 83 ? -3.211 3.580 2.642 1.00 85.62 83 SER A O 1
ATOM 645 N N . ILE A 1 84 ? -1.094 4.134 2.160 1.00 86.38 84 ILE A N 1
ATOM 646 C CA . ILE A 1 84 ? -0.750 4.582 3.518 1.00 86.38 84 ILE A CA 1
ATOM 647 C C . ILE A 1 84 ? -1.566 5.827 3.909 1.00 86.38 84 ILE A C 1
ATOM 649 O O . ILE A 1 84 ? -2.058 5.904 5.039 1.00 86.38 84 ILE A O 1
ATOM 653 N N . MET A 1 85 ? -1.765 6.772 2.980 1.00 87.75 85 MET A N 1
ATOM 654 C CA . MET A 1 85 ? -2.608 7.963 3.170 1.00 87.75 85 MET A CA 1
ATOM 655 C C . MET A 1 85 ? -4.097 7.641 3.346 1.00 87.75 85 MET A C 1
ATOM 657 O O . MET A 1 85 ? -4.823 8.428 3.951 1.00 87.75 85 MET A O 1
ATOM 661 N N . ILE A 1 86 ? -4.568 6.505 2.840 1.00 86.12 86 ILE A N 1
ATOM 662 C CA . ILE A 1 86 ? -5.926 6.020 3.096 1.00 86.12 86 ILE A CA 1
ATOM 663 C C . ILE A 1 86 ? -5.972 5.402 4.496 1.00 86.12 86 ILE A C 1
ATOM 665 O O . ILE A 1 86 ? -6.814 5.776 5.314 1.00 86.12 86 ILE A O 1
ATOM 669 N N . CYS A 1 87 ? -5.038 4.500 4.797 1.00 88.31 87 CYS A N 1
ATOM 670 C CA . CYS A 1 87 ? -5.117 3.662 5.985 1.00 88.31 87 CYS A CA 1
ATOM 671 C C . CYS A 1 87 ? -4.806 4.399 7.299 1.00 88.31 87 CYS A C 1
ATOM 673 O O . CYS A 1 87 ? -5.617 4.395 8.230 1.00 88.31 87 CYS A O 1
ATOM 675 N N . LEU A 1 88 ? -3.639 5.045 7.403 1.00 87.50 88 LEU A N 1
ATOM 676 C CA . LEU A 1 88 ? -3.185 5.624 8.675 1.00 87.50 88 LEU A CA 1
ATOM 677 C C . LEU A 1 88 ? -4.034 6.826 9.125 1.00 87.50 88 LEU A C 1
ATOM 679 O O . LEU A 1 88 ? -4.441 6.848 10.288 1.00 87.50 88 LEU A O 1
ATOM 683 N N . PRO A 1 89 ? -4.376 7.804 8.262 1.00 86.50 89 PRO A N 1
ATOM 684 C CA . PRO A 1 89 ? -5.230 8.925 8.653 1.00 86.50 89 PRO A CA 1
ATOM 685 C C . PRO A 1 89 ? -6.621 8.500 9.130 1.00 86.50 89 PRO A C 1
ATOM 687 O O . PRO A 1 89 ? -7.154 9.114 10.051 1.00 86.50 89 PRO A O 1
ATOM 690 N N . VAL A 1 90 ? -7.200 7.429 8.578 1.00 84.88 90 VAL A N 1
ATOM 691 C CA . VAL A 1 90 ? -8.498 6.907 9.038 1.00 84.88 90 VAL A CA 1
ATOM 692 C C . VAL A 1 90 ? -8.384 6.318 10.441 1.00 84.88 90 VAL A 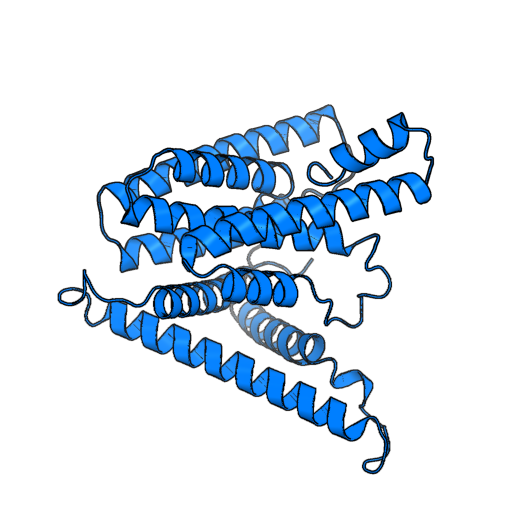C 1
ATOM 694 O O . VAL A 1 90 ? -9.238 6.585 11.285 1.00 84.88 90 VAL A O 1
ATOM 697 N N . ILE A 1 91 ? -7.304 5.590 10.736 1.00 84.75 91 ILE A N 1
ATOM 698 C CA . ILE A 1 91 ? -7.046 5.088 12.093 1.00 84.75 91 ILE A CA 1
ATOM 699 C C . ILE A 1 91 ? -6.847 6.257 13.069 1.00 84.75 91 ILE A C 1
ATOM 701 O O . ILE A 1 91 ? -7.446 6.262 14.146 1.00 84.75 91 ILE A O 1
ATOM 705 N N . ILE A 1 92 ? -6.078 7.283 12.683 1.00 83.88 92 ILE A N 1
ATOM 706 C CA . ILE A 1 92 ? -5.897 8.498 13.496 1.00 83.88 92 ILE A CA 1
ATOM 707 C C . ILE A 1 92 ? -7.238 9.213 13.705 1.00 83.88 92 ILE A C 1
ATOM 709 O O . ILE A 1 92 ? -7.520 9.671 14.808 1.00 83.88 92 ILE A O 1
ATOM 713 N N . TYR A 1 93 ? -8.099 9.286 12.688 1.00 84.50 93 TYR A N 1
ATOM 714 C CA . TYR A 1 93 ? -9.439 9.858 12.819 1.00 84.50 93 TYR A CA 1
ATOM 715 C C . TYR A 1 93 ? -10.301 9.076 13.814 1.00 84.50 93 TYR A C 1
ATOM 717 O O . TYR A 1 93 ? -10.970 9.688 14.643 1.00 84.50 93 TYR A O 1
ATOM 725 N N . ILE A 1 94 ? -10.265 7.743 13.785 1.00 81.69 94 ILE A N 1
ATOM 726 C CA . ILE A 1 94 ? -11.021 6.920 14.738 1.00 81.69 94 ILE A CA 1
ATOM 727 C C . ILE A 1 94 ? -10.524 7.147 16.178 1.00 81.69 94 ILE A C 1
ATOM 729 O O . ILE A 1 94 ? -11.342 7.165 17.097 1.00 81.69 94 ILE A O 1
ATOM 733 N N . GLN A 1 95 ? -9.217 7.362 16.371 1.00 81.00 95 GLN A N 1
ATOM 734 C CA . GLN A 1 95 ? -8.604 7.586 17.688 1.00 81.00 95 GLN A CA 1
ATOM 735 C C . GLN A 1 95 ? -8.760 9.028 18.210 1.00 81.00 95 GLN A C 1
ATOM 737 O O . GLN A 1 95 ? -9.072 9.223 19.380 1.00 81.00 95 GLN A O 1
ATOM 742 N N . GLU A 1 96 ? -8.555 10.044 17.366 1.00 80.06 96 GLU A N 1
ATOM 743 C CA . GLU A 1 96 ? -8.490 11.464 17.763 1.00 80.06 96 GLU A CA 1
ATOM 744 C C . GLU A 1 96 ? -9.708 12.295 17.318 1.00 80.06 96 GLU A C 1
ATOM 746 O O . GLU A 1 96 ? -9.817 13.469 17.667 1.00 80.06 96 GLU A O 1
ATOM 751 N N . SER A 1 97 ? -10.621 11.732 16.519 1.00 77.31 97 SER A N 1
ATOM 752 C CA . SER A 1 97 ? -11.835 12.389 15.988 1.00 77.31 97 SER A CA 1
ATOM 753 C C . SER A 1 97 ? -11.604 13.679 15.176 1.00 77.31 97 SER A C 1
ATOM 755 O O . SER A 1 97 ? -12.532 14.457 14.937 1.00 77.31 97 SER A O 1
ATOM 757 N N . LYS A 1 98 ? -10.382 13.917 14.685 1.00 81.94 98 LYS A N 1
ATOM 758 C CA . LYS A 1 98 ? -10.032 15.099 13.876 1.00 81.94 98 LYS A CA 1
ATOM 759 C C . LYS A 1 98 ? -10.445 14.931 12.410 1.00 81.94 98 LYS A C 1
ATOM 761 O O . LYS A 1 98 ? -9.816 14.186 11.661 1.00 81.94 98 LYS A O 1
ATOM 766 N N . LYS A 1 99 ? -11.460 15.686 11.975 1.00 84.81 99 LYS A N 1
ATOM 767 C CA . LYS A 1 99 ? -12.042 15.614 10.615 1.00 84.81 99 LYS A CA 1
ATOM 768 C C . LYS A 1 99 ? -11.047 15.874 9.472 1.00 84.81 99 LYS A C 1
ATOM 770 O O . LYS A 1 99 ? -11.266 15.395 8.365 1.00 84.81 99 LYS A O 1
ATOM 775 N N . SER A 1 100 ? -9.954 16.596 9.720 1.00 85.44 100 SER A N 1
ATOM 776 C CA . SER A 1 100 ? -8.926 16.872 8.705 1.00 85.44 100 SER A CA 1
ATOM 777 C C . SER A 1 100 ? -8.289 15.597 8.148 1.00 85.44 100 SER A C 1
ATOM 779 O O . SER A 1 100 ? -8.043 15.519 6.949 1.00 85.44 100 SER A O 1
ATOM 781 N N . PHE A 1 101 ? -8.085 14.571 8.978 1.00 85.00 101 PHE A N 1
ATOM 782 C CA . PHE A 1 101 ? -7.517 13.299 8.528 1.00 85.00 101 PHE A CA 1
ATOM 783 C C . PHE A 1 101 ? -8.474 12.492 7.650 1.00 85.00 101 PHE A C 1
ATOM 785 O O . PHE A 1 101 ? -8.019 11.806 6.740 1.00 85.00 101 PHE A O 1
ATOM 792 N N . LEU A 1 102 ? -9.784 12.638 7.867 1.00 86.69 102 LEU A N 1
ATOM 793 C CA . LEU A 1 102 ? -10.797 12.045 6.998 1.00 86.69 102 LEU A CA 1
ATOM 794 C C . LEU A 1 102 ? -10.817 12.711 5.613 1.00 86.69 102 LEU A C 1
ATOM 796 O O . LEU A 1 102 ? -11.026 12.041 4.612 1.00 86.69 102 LEU A O 1
ATOM 800 N N . CYS A 1 103 ? -10.560 14.022 5.551 1.00 86.62 103 CYS A N 1
ATOM 801 C CA . CYS A 1 103 ? -10.435 14.746 4.283 1.00 86.62 103 CYS A CA 1
ATOM 802 C C . CYS A 1 103 ? -9.176 14.324 3.499 1.00 86.62 103 CYS A C 1
ATOM 804 O O . CYS A 1 103 ? -9.196 14.189 2.280 1.00 86.62 103 CYS A O 1
ATOM 806 N N . ILE A 1 104 ? -8.067 14.077 4.204 1.00 88.19 104 ILE A N 1
ATOM 807 C CA . ILE A 1 104 ? -6.832 13.587 3.576 1.00 88.19 104 ILE A CA 1
ATOM 808 C C . ILE A 1 104 ? -7.051 12.190 2.986 1.00 88.19 104 ILE A C 1
ATOM 810 O O . ILE A 1 104 ? -6.645 11.939 1.850 1.00 88.19 104 ILE A O 1
ATOM 814 N N . SER A 1 105 ? -7.710 11.291 3.725 1.00 86.81 105 SER A N 1
ATOM 815 C CA . SER A 1 105 ? -7.982 9.945 3.221 1.00 86.81 105 SER A CA 1
ATOM 816 C C . SER A 1 105 ? -8.996 9.947 2.077 1.00 86.81 105 SER A C 1
ATOM 818 O O . SER A 1 105 ? -8.772 9.250 1.092 1.00 86.81 105 SER A O 1
ATOM 820 N N . SER A 1 106 ? -10.057 10.760 2.136 1.00 87.38 106 SER A N 1
ATOM 821 C CA . SER A 1 106 ? -11.021 10.885 1.034 1.00 87.38 106 SER A CA 1
ATOM 822 C C . SER A 1 106 ? -10.368 11.393 -0.252 1.00 87.38 106 SER A C 1
ATOM 824 O O . SER A 1 106 ? -10.604 10.831 -1.324 1.00 87.38 106 SER A O 1
ATOM 826 N N . LEU A 1 107 ? -9.491 12.397 -0.153 1.00 88.38 107 LEU A N 1
ATOM 827 C CA . LEU A 1 107 ? -8.725 12.899 -1.293 1.00 88.38 107 LEU A CA 1
ATOM 828 C C . LEU A 1 107 ? -7.811 11.812 -1.877 1.00 88.38 107 LEU A C 1
ATOM 830 O O . LEU A 1 107 ? -7.763 11.640 -3.095 1.00 88.38 107 LEU A O 1
ATOM 834 N N . ALA A 1 108 ? -7.122 11.052 -1.021 1.00 87.75 108 ALA A N 1
ATOM 835 C CA . ALA A 1 108 ? -6.261 9.957 -1.457 1.00 87.75 108 ALA A CA 1
ATOM 836 C C . ALA A 1 108 ? -7.053 8.856 -2.186 1.00 87.75 108 ALA A C 1
ATOM 838 O O . ALA A 1 108 ? -6.607 8.377 -3.230 1.00 87.75 108 ALA A O 1
ATOM 839 N N . VAL A 1 109 ? -8.251 8.510 -1.696 1.00 87.62 109 VAL A N 1
ATOM 840 C CA . VAL A 1 109 ? -9.162 7.567 -2.369 1.00 87.62 109 VAL A CA 1
ATOM 841 C C . VAL A 1 109 ? -9.573 8.086 -3.744 1.00 87.62 109 VAL A C 1
ATOM 843 O O . VAL A 1 109 ? -9.489 7.332 -4.714 1.00 87.62 109 VAL A O 1
ATOM 846 N N . ILE A 1 110 ? -9.982 9.355 -3.854 1.00 86.75 110 ILE A N 1
ATOM 847 C CA . ILE A 1 110 ? -10.389 9.953 -5.136 1.00 86.75 110 ILE A CA 1
ATOM 848 C C . ILE A 1 110 ? -9.231 9.895 -6.134 1.00 86.75 110 ILE A C 1
ATOM 850 O O . ILE A 1 110 ? -9.413 9.399 -7.241 1.00 86.75 110 ILE A O 1
ATOM 854 N N . LEU A 1 111 ? -8.035 10.338 -5.734 1.00 85.06 111 LEU A N 1
ATOM 855 C CA . LEU A 1 111 ? -6.850 10.350 -6.598 1.00 85.06 111 LEU A CA 1
ATOM 856 C C . LEU A 1 111 ? -6.429 8.946 -7.042 1.00 85.06 111 LEU A C 1
ATOM 858 O O . LEU A 1 111 ? -6.012 8.756 -8.185 1.00 85.06 111 LEU A O 1
ATOM 862 N N . MET A 1 112 ? -6.508 7.960 -6.146 1.00 83.62 112 MET A N 1
ATOM 863 C CA . MET A 1 112 ? -6.140 6.587 -6.477 1.00 83.62 112 MET A CA 1
ATOM 864 C C . MET A 1 112 ? -7.169 5.941 -7.414 1.00 83.62 112 MET A C 1
ATOM 866 O O . MET A 1 112 ? -6.775 5.349 -8.420 1.00 83.62 112 MET A O 1
ATOM 870 N N . THR A 1 113 ? -8.462 6.132 -7.131 1.00 84.00 113 THR A N 1
ATOM 871 C CA . THR A 1 113 ? -9.566 5.573 -7.927 1.00 84.00 113 THR A CA 1
ATOM 872 C C . THR A 1 113 ? -9.640 6.223 -9.306 1.00 84.00 113 THR A C 1
ATOM 874 O O . THR A 1 113 ? -9.846 5.524 -10.290 1.00 84.00 113 THR A O 1
ATOM 877 N N . ALA A 1 114 ? -9.400 7.535 -9.396 1.00 81.00 114 ALA A N 1
ATOM 878 C CA . ALA A 1 114 ? -9.378 8.271 -10.659 1.00 81.00 114 ALA A CA 1
ATOM 879 C C . ALA A 1 114 ? -8.308 7.756 -11.636 1.00 81.00 114 ALA A C 1
ATOM 881 O O . ALA A 1 114 ? -8.429 7.962 -12.840 1.00 81.00 114 ALA A O 1
ATOM 882 N N . GLU A 1 115 ? -7.255 7.096 -11.140 1.00 74.44 115 GLU A N 1
ATOM 883 C CA . GLU A 1 115 ? -6.246 6.467 -11.991 1.00 74.44 115 GLU A CA 1
ATOM 884 C C . GLU A 1 115 ? -6.551 4.993 -12.275 1.00 74.44 115 GLU A C 1
ATOM 886 O O . GLU A 1 115 ? -6.499 4.587 -13.434 1.00 74.44 115 GLU A O 1
ATOM 891 N N . GLN A 1 116 ? -6.803 4.190 -11.236 1.00 77.12 116 GLN A N 1
ATOM 892 C CA . GLN A 1 116 ? -6.984 2.738 -11.343 1.00 77.12 116 GLN A CA 1
ATOM 893 C C . GLN A 1 116 ? -8.004 2.236 -10.303 1.00 77.12 116 GLN A C 1
ATOM 895 O O . GLN A 1 116 ? -7.606 1.824 -9.206 1.00 77.12 116 GLN A O 1
ATOM 900 N N . PRO A 1 117 ? -9.308 2.197 -10.645 1.00 77.62 117 PRO A N 1
ATOM 901 C CA . PRO A 1 117 ? -10.373 1.831 -9.709 1.00 77.62 117 PRO A CA 1
ATOM 902 C C . PRO A 1 117 ? -10.194 0.451 -9.063 1.00 77.62 117 PRO A C 1
ATOM 904 O O . PRO A 1 117 ? -10.395 0.294 -7.858 1.00 77.62 117 PRO A O 1
ATOM 907 N N . ILE A 1 118 ? -9.758 -0.544 -9.843 1.00 75.75 118 ILE A N 1
ATOM 908 C CA . ILE A 1 118 ? -9.575 -1.930 -9.379 1.00 75.75 118 ILE A CA 1
ATOM 909 C C . ILE A 1 118 ? -8.511 -2.003 -8.281 1.00 75.75 118 ILE A C 1
ATOM 911 O O . ILE A 1 118 ? -8.736 -2.612 -7.236 1.00 75.75 118 ILE A O 1
ATOM 915 N N . ARG A 1 119 ? -7.368 -1.325 -8.469 1.00 75.62 119 ARG A N 1
ATOM 916 C CA . ARG A 1 119 ? -6.291 -1.302 -7.464 1.00 75.62 119 ARG A CA 1
ATOM 917 C C . ARG A 1 119 ? -6.755 -0.652 -6.168 1.00 75.62 119 ARG A C 1
ATOM 919 O O . ARG A 1 119 ? -6.384 -1.105 -5.093 1.00 75.62 119 ARG A O 1
ATOM 926 N N . THR A 1 120 ? -7.591 0.380 -6.253 1.00 82.25 120 THR A N 1
ATOM 927 C CA . THR A 1 120 ? -8.164 1.013 -5.063 1.00 82.25 120 THR A CA 1
ATOM 928 C C . THR A 1 120 ? -9.150 0.092 -4.343 1.00 82.25 120 THR A C 1
ATOM 930 O O . THR A 1 120 ? -9.121 0.024 -3.115 1.00 82.25 120 THR A O 1
ATOM 933 N N . LEU A 1 121 ? -9.965 -0.675 -5.074 1.00 82.19 121 LEU A N 1
ATOM 934 C CA . LEU A 1 121 ? -10.903 -1.635 -4.484 1.00 82.19 121 LEU A CA 1
ATOM 935 C C . LEU A 1 121 ? -10.185 -2.748 -3.704 1.00 82.19 121 LEU A C 1
ATOM 937 O O . LEU A 1 121 ? -10.601 -3.067 -2.590 1.00 82.19 121 LEU A O 1
ATOM 941 N N . ILE A 1 122 ? -9.081 -3.277 -4.248 1.00 83.62 122 ILE A N 1
ATOM 942 C CA . ILE A 1 122 ? -8.252 -4.314 -3.601 1.00 83.62 122 ILE A CA 1
ATOM 943 C C . ILE A 1 122 ? -7.742 -3.859 -2.226 1.00 83.62 122 ILE A C 1
ATOM 945 O O . ILE A 1 122 ? -7.551 -4.684 -1.339 1.00 83.62 122 ILE A O 1
ATOM 949 N N . ILE A 1 123 ? -7.555 -2.553 -2.021 1.00 84.75 123 ILE A N 1
ATOM 950 C CA . ILE A 1 123 ? -7.031 -1.987 -0.771 1.00 84.75 123 ILE A CA 1
ATOM 951 C C . ILE A 1 123 ? -8.164 -1.577 0.165 1.00 84.75 123 ILE A C 1
ATOM 953 O O . ILE A 1 123 ? -8.129 -1.871 1.360 1.00 84.75 123 ILE A O 1
ATOM 957 N N . ILE A 1 124 ? -9.193 -0.920 -0.372 1.00 85.81 124 ILE A N 1
ATOM 958 C CA . ILE A 1 124 ? -10.322 -0.437 0.421 1.00 85.81 124 ILE A CA 1
ATOM 959 C C . ILE A 1 124 ? -11.124 -1.608 0.988 1.00 85.81 124 ILE A C 1
ATOM 961 O O . ILE A 1 124 ? -11.457 -1.565 2.165 1.00 85.81 124 ILE A O 1
ATOM 965 N N . ALA A 1 125 ? -11.411 -2.657 0.213 1.00 83.88 125 ALA A N 1
ATOM 966 C CA . ALA A 1 125 ? -12.234 -3.780 0.671 1.00 83.88 125 ALA A CA 1
ATOM 967 C C . ALA A 1 125 ? -11.701 -4.473 1.950 1.00 83.88 125 ALA A C 1
ATOM 969 O O . ALA A 1 125 ? -12.451 -4.553 2.931 1.00 83.88 125 ALA A O 1
ATOM 970 N N . PRO A 1 126 ? -10.430 -4.922 2.020 1.00 85.00 126 PRO A N 1
ATOM 971 C CA . PRO A 1 126 ? -9.893 -5.509 3.245 1.00 85.00 126 PRO A CA 1
ATOM 972 C C . PRO A 1 126 ? -9.754 -4.482 4.370 1.00 85.00 126 PRO A C 1
ATOM 974 O O . PRO A 1 126 ? -9.979 -4.818 5.532 1.00 85.00 126 PRO A O 1
ATOM 977 N N . PHE A 1 127 ? -9.453 -3.220 4.049 1.00 86.00 127 PHE A N 1
ATOM 978 C CA . PHE A 1 127 ? -9.346 -2.162 5.052 1.00 86.00 127 PHE A CA 1
ATOM 979 C C . PHE A 1 127 ? -10.688 -1.852 5.730 1.00 86.00 127 PHE A C 1
ATOM 981 O O . PHE A 1 127 ? -10.769 -1.713 6.953 1.00 86.00 127 PHE A O 1
ATOM 988 N N . ILE A 1 128 ? -11.754 -1.816 4.931 1.00 85.69 128 ILE A N 1
ATOM 989 C CA . ILE A 1 128 ? -13.145 -1.682 5.360 1.00 85.69 128 ILE A CA 1
ATOM 990 C C . ILE A 1 128 ? -13.496 -2.796 6.351 1.00 85.69 128 ILE A C 1
ATOM 992 O O . ILE A 1 128 ? -13.970 -2.539 7.463 1.00 85.69 128 ILE A O 1
ATOM 996 N N . LEU A 1 129 ? -13.200 -4.037 5.973 1.00 84.06 129 LEU A N 1
ATOM 997 C CA . LEU A 1 129 ? -13.479 -5.206 6.796 1.00 84.06 129 LEU A CA 1
ATOM 998 C C . LEU A 1 129 ? -12.683 -5.173 8.111 1.00 84.06 129 LEU A C 1
ATOM 1000 O O . LEU A 1 129 ? -13.251 -5.398 9.182 1.00 84.06 129 LEU A O 1
ATOM 1004 N N . PHE A 1 130 ? -11.403 -4.803 8.054 1.00 84.88 130 PHE A N 1
ATOM 1005 C CA . PHE A 1 130 ? -10.537 -4.665 9.226 1.00 84.88 130 PHE A CA 1
ATOM 1006 C C . PHE A 1 130 ? -11.074 -3.641 10.237 1.00 84.88 130 PHE A C 1
ATOM 1008 O O . PHE A 1 130 ? -11.207 -3.943 11.427 1.00 84.88 130 PHE A O 1
ATOM 1015 N N . ILE A 1 131 ? -11.447 -2.444 9.773 1.00 83.44 131 ILE A N 1
ATOM 1016 C CA . ILE A 1 131 ? -11.989 -1.386 10.636 1.00 83.44 131 ILE A CA 1
ATOM 1017 C C . ILE A 1 131 ? -13.299 -1.822 11.300 1.00 83.44 131 ILE A C 1
ATOM 1019 O O . ILE A 1 131 ? -13.489 -1.582 12.498 1.00 83.44 131 ILE A O 1
ATOM 1023 N N . LEU A 1 132 ? -14.199 -2.452 10.539 1.00 81.19 132 LEU A N 1
ATOM 1024 C CA . LEU A 1 132 ? -15.492 -2.912 11.050 1.00 81.19 132 LEU A CA 1
ATOM 1025 C C . LEU A 1 132 ? -15.330 -3.972 12.139 1.00 81.19 132 LEU A C 1
ATOM 1027 O O . LEU A 1 132 ? -16.058 -3.942 13.134 1.00 81.19 132 LEU A O 1
ATOM 1031 N N . ILE A 1 133 ? -14.368 -4.881 11.978 1.00 80.75 133 ILE A N 1
ATOM 1032 C CA . ILE A 1 133 ? -14.100 -5.933 12.960 1.00 80.75 133 ILE A CA 1
ATOM 1033 C C . ILE A 1 133 ? -13.523 -5.339 14.249 1.00 80.75 133 ILE A C 1
ATOM 1035 O O . ILE A 1 133 ? -13.997 -5.695 15.330 1.00 80.75 133 ILE A O 1
ATOM 1039 N N . ILE A 1 134 ? -12.555 -4.423 14.143 1.00 78.62 134 ILE A N 1
ATOM 1040 C CA . ILE A 1 134 ? -11.760 -3.957 15.290 1.00 78.62 134 ILE A CA 1
ATOM 1041 C C . ILE A 1 134 ? -12.414 -2.802 16.048 1.00 78.62 134 ILE A C 1
ATOM 1043 O O . ILE A 1 134 ? -12.525 -2.851 17.272 1.00 78.62 134 ILE A O 1
ATOM 1047 N N . PHE A 1 135 ? -12.833 -1.740 15.356 1.00 75.56 135 PHE A N 1
ATOM 1048 C CA . PHE A 1 135 ? -13.184 -0.486 16.029 1.00 75.56 135 PHE A CA 1
ATOM 1049 C C . PHE A 1 135 ? -14.665 -0.374 16.405 1.00 75.56 135 PHE A C 1
ATOM 1051 O O . PHE A 1 135 ? -14.971 0.351 17.353 1.00 75.56 135 PHE A O 1
ATOM 1058 N N . ARG A 1 136 ? -15.569 -1.108 15.727 1.00 73.75 136 ARG A N 1
ATOM 1059 C CA . ARG A 1 136 ? -17.026 -1.212 16.006 1.00 73.75 136 ARG A CA 1
ATOM 1060 C C . ARG A 1 136 ? -17.646 0.064 16.612 1.00 73.75 136 ARG A C 1
ATOM 1062 O O . ARG A 1 136 ? -18.347 0.006 17.625 1.00 73.75 136 ARG A O 1
ATOM 1069 N N . SER A 1 137 ? -17.364 1.230 16.031 1.00 75.56 137 SER A N 1
ATOM 1070 C CA . SER A 1 137 ? -17.763 2.535 16.565 1.00 75.56 137 SER A CA 1
ATOM 1071 C C . SER A 1 137 ? -18.626 3.308 15.565 1.00 75.56 137 SER A C 1
ATOM 1073 O O . SER A 1 137 ? -18.630 3.050 14.363 1.00 75.56 137 SER A O 1
ATOM 1075 N N . LYS A 1 138 ? -19.371 4.315 16.043 1.00 77.75 138 LYS A N 1
ATOM 1076 C CA . LYS A 1 138 ? -20.102 5.216 15.133 1.00 77.75 138 LYS A CA 1
ATOM 1077 C C . LYS A 1 138 ? -19.137 5.986 14.221 1.00 77.75 138 LYS A C 1
ATOM 1079 O O . LYS A 1 138 ? -19.432 6.173 13.046 1.00 77.75 138 LYS A O 1
ATOM 1084 N N . THR A 1 139 ? -17.968 6.376 14.739 1.00 80.25 139 THR A N 1
ATOM 1085 C CA . THR A 1 139 ? -16.921 7.057 13.960 1.00 80.25 139 THR A CA 1
ATOM 1086 C C . THR A 1 139 ? -16.336 6.158 12.877 1.00 80.25 139 THR A C 1
ATOM 1088 O O . THR A 1 139 ? -16.099 6.647 11.775 1.00 80.25 139 THR A O 1
ATOM 1091 N N . SER A 1 140 ? -16.194 4.851 13.136 1.00 79.38 140 SER A N 1
ATOM 1092 C CA . SER A 1 140 ? -15.742 3.903 12.122 1.00 79.38 140 SER A CA 1
ATOM 1093 C C . SER A 1 140 ? -16.760 3.764 10.993 1.00 79.38 140 SER A C 1
ATOM 1095 O O . SER A 1 140 ? -16.380 3.791 9.834 1.00 79.38 140 SER A O 1
ATOM 1097 N N . VAL A 1 141 ? -18.064 3.700 11.281 1.00 82.69 141 VAL A N 1
ATOM 1098 C CA . VAL A 1 141 ? -19.092 3.637 10.220 1.00 82.69 141 VAL A CA 1
ATOM 1099 C C . VAL A 1 141 ? -19.098 4.909 9.361 1.00 82.69 141 VAL A C 1
ATOM 1101 O O . VAL A 1 141 ? -19.185 4.830 8.136 1.00 82.69 141 VAL A O 1
ATOM 1104 N N . VAL A 1 142 ? -18.938 6.085 9.976 1.00 84.25 142 VAL A N 1
ATOM 1105 C CA . VAL A 1 142 ? -18.866 7.362 9.245 1.00 84.25 142 VAL A CA 1
ATOM 1106 C C . VAL A 1 142 ? -17.635 7.428 8.340 1.00 84.25 142 VAL A C 1
ATOM 1108 O O . VAL A 1 142 ? -17.762 7.827 7.182 1.00 84.25 142 VAL A O 1
ATOM 1111 N N . SER A 1 143 ? -16.456 7.008 8.818 1.00 82.75 143 SER A N 1
ATOM 1112 C CA . SER A 1 143 ? -15.253 7.010 7.973 1.00 82.75 143 SER A CA 1
ATOM 1113 C C . SER A 1 143 ? -15.406 6.112 6.748 1.00 82.75 143 SER A C 1
ATOM 1115 O O . SER A 1 143 ? -14.925 6.438 5.670 1.00 82.75 143 SER A O 1
ATOM 1117 N N . MET A 1 144 ? -16.135 5.014 6.899 1.00 86.25 144 MET A N 1
ATOM 1118 C CA . MET A 1 144 ? -16.359 4.022 5.852 1.00 86.25 144 MET A CA 1
ATOM 1119 C C . MET A 1 144 ? -17.305 4.532 4.775 1.00 86.25 144 MET A C 1
ATOM 1121 O O . MET A 1 144 ? -17.008 4.416 3.590 1.00 86.25 144 MET A O 1
ATOM 1125 N N . LEU A 1 145 ? -18.406 5.160 5.192 1.00 85.81 145 LEU A N 1
ATOM 1126 C CA . LEU A 1 145 ? -19.310 5.865 4.286 1.00 85.81 145 LEU A CA 1
ATOM 1127 C C . LEU A 1 145 ? -18.568 6.957 3.514 1.00 85.81 145 LEU A C 1
ATOM 1129 O O . LEU A 1 145 ? -18.722 7.051 2.301 1.00 85.81 145 LEU A O 1
ATOM 1133 N N . SER A 1 146 ? -17.714 7.733 4.190 1.00 87.06 146 SER A N 1
ATOM 1134 C CA . SER A 1 146 ? -16.898 8.751 3.525 1.00 87.06 146 SER A CA 1
ATOM 1135 C C . SER A 1 146 ? -15.981 8.140 2.465 1.00 87.06 146 SER A C 1
ATOM 1137 O O . SER A 1 146 ? -15.949 8.637 1.346 1.00 87.06 146 SER A O 1
ATOM 1139 N N . ILE A 1 147 ? -15.265 7.060 2.790 1.00 89.00 147 ILE A N 1
ATOM 1140 C CA . ILE A 1 147 ? -14.372 6.362 1.852 1.00 89.00 147 ILE A CA 1
ATOM 1141 C C . ILE A 1 147 ? -15.160 5.794 0.663 1.00 89.00 147 ILE A C 1
ATOM 1143 O O . ILE A 1 147 ? -14.726 5.942 -0.476 1.00 89.00 147 ILE A O 1
ATOM 1147 N N . ALA A 1 148 ? -16.329 5.197 0.904 1.00 87.69 148 ALA A N 1
ATOM 1148 C CA . ALA A 1 148 ? -17.183 4.652 -0.149 1.00 87.69 148 ALA A CA 1
ATOM 1149 C C . ALA A 1 148 ? -17.706 5.747 -1.093 1.00 87.69 148 ALA A C 1
ATOM 1151 O O . ALA A 1 148 ? -17.636 5.596 -2.311 1.00 87.69 148 ALA A O 1
ATOM 1152 N N . VAL A 1 149 ? -18.163 6.881 -0.552 1.00 89.00 149 VAL A N 1
ATOM 1153 C CA . VAL A 1 149 ? -18.584 8.038 -1.359 1.00 89.00 149 VAL A CA 1
ATOM 1154 C C . VAL A 1 149 ? -17.408 8.587 -2.170 1.00 89.00 149 VAL A C 1
ATOM 1156 O O . VAL A 1 149 ? -17.550 8.851 -3.361 1.00 89.00 149 VAL A O 1
ATOM 1159 N N . SER A 1 150 ? -16.226 8.704 -1.562 1.00 89.06 150 SER A N 1
ATOM 1160 C CA . SER A 1 150 ? -15.006 9.126 -2.258 1.00 89.06 150 SER A CA 1
ATOM 1161 C C . SER A 1 150 ? -14.602 8.176 -3.382 1.00 89.06 150 SER A C 1
ATOM 1163 O O . SER A 1 150 ? -14.155 8.640 -4.428 1.00 89.06 150 SER A O 1
ATOM 1165 N N . PHE A 1 151 ? -14.795 6.869 -3.204 1.00 88.19 151 PHE A N 1
ATOM 1166 C CA . PHE A 1 151 ? -14.568 5.886 -4.259 1.00 88.19 151 PHE A CA 1
ATOM 1167 C C . PHE A 1 151 ? -15.534 6.094 -5.431 1.00 88.19 151 PHE A C 1
ATOM 1169 O O . PHE A 1 151 ? -15.096 6.134 -6.576 1.00 88.19 151 PHE A O 1
ATOM 1176 N N . VAL A 1 152 ? -16.828 6.305 -5.167 1.00 88.00 152 VAL A N 1
ATOM 1177 C CA . VAL A 1 152 ? -17.815 6.580 -6.229 1.00 88.00 152 VAL A CA 1
ATOM 1178 C C . VAL A 1 152 ? -17.453 7.852 -6.998 1.00 88.00 152 VAL A C 1
ATOM 1180 O O . VAL A 1 152 ? -17.418 7.827 -8.225 1.00 88.00 152 VAL A O 1
ATOM 1183 N N . ILE A 1 153 ? -17.105 8.936 -6.297 1.00 87.38 153 ILE A N 1
ATOM 1184 C CA . ILE A 1 153 ? -16.667 10.193 -6.927 1.00 87.38 153 ILE A CA 1
ATOM 1185 C C . ILE A 1 153 ? -15.405 9.968 -7.770 1.00 87.38 153 ILE A C 1
ATOM 1187 O O . ILE A 1 153 ? -15.319 10.444 -8.900 1.00 87.38 153 ILE A O 1
ATOM 1191 N N . GLY A 1 154 ? -14.430 9.226 -7.242 1.00 83.00 154 GLY A N 1
ATOM 1192 C CA . GLY A 1 154 ? -13.205 8.895 -7.963 1.00 83.00 154 GLY A CA 1
ATOM 1193 C C . GLY A 1 154 ? -13.454 8.038 -9.205 1.00 83.00 154 GLY A C 1
ATOM 1194 O O . GLY A 1 154 ? -12.823 8.275 -10.231 1.00 83.00 154 GLY A O 1
ATOM 1195 N N . LYS A 1 155 ? -14.407 7.099 -9.149 1.00 84.19 155 LYS A N 1
ATOM 1196 C CA . LYS A 1 155 ? -14.829 6.308 -10.310 1.00 84.19 155 LYS A CA 1
ATOM 1197 C C . LYS A 1 155 ? -15.488 7.192 -11.370 1.00 84.19 155 LYS A C 1
ATOM 1199 O O . LYS A 1 155 ? -15.082 7.135 -12.518 1.00 84.19 155 LYS A O 1
ATOM 1204 N N . MET A 1 156 ? -16.411 8.073 -10.980 1.00 85.12 156 MET A N 1
ATOM 1205 C CA . MET A 1 156 ? -17.019 9.029 -11.917 1.00 85.12 156 MET A CA 1
ATOM 1206 C C . MET A 1 156 ? -15.967 9.927 -12.586 1.00 85.12 156 MET A C 1
ATOM 1208 O O . MET A 1 156 ? -16.075 10.233 -13.770 1.00 85.12 156 MET A O 1
ATOM 1212 N N . ALA A 1 157 ? -14.933 10.338 -11.843 1.00 82.69 157 ALA A N 1
ATOM 1213 C CA . ALA A 1 157 ? -13.812 11.085 -12.406 1.00 82.69 157 ALA A CA 1
ATOM 1214 C C . ALA A 1 157 ? -12.970 10.237 -13.375 1.00 82.69 157 ALA A C 1
ATOM 1216 O O . ALA A 1 157 ? -12.521 10.762 -14.390 1.00 82.69 157 ALA A O 1
ATOM 1217 N N . ASN A 1 158 ? -12.762 8.948 -13.083 1.00 82.31 158 ASN A N 1
ATOM 1218 C CA . ASN A 1 158 ? -12.083 8.016 -13.986 1.00 82.31 158 ASN A CA 1
ATOM 1219 C C . ASN A 1 158 ? -12.859 7.855 -15.300 1.00 82.31 158 ASN A C 1
ATOM 1221 O O . ASN A 1 158 ? -12.279 8.079 -16.359 1.00 82.31 158 ASN A O 1
ATOM 1225 N N . ASP A 1 159 ? -14.161 7.573 -15.213 1.00 79.06 159 ASP A N 1
ATOM 1226 C CA . ASP A 1 159 ? -15.054 7.413 -16.366 1.00 79.06 159 ASP A CA 1
ATOM 1227 C C . ASP A 1 159 ? -15.041 8.691 -17.234 1.00 79.06 159 ASP A C 1
ATOM 1229 O O . ASP A 1 159 ? -14.795 8.641 -18.436 1.00 79.06 159 ASP A O 1
ATOM 1233 N N . TYR A 1 160 ? -15.154 9.871 -16.609 1.00 79.06 160 TYR A N 1
ATOM 1234 C CA . TYR A 1 160 ? -15.081 11.157 -17.316 1.00 79.06 160 TYR A CA 1
ATOM 1235 C C . TYR A 1 160 ? -13.729 11.406 -18.013 1.00 79.06 160 TYR A C 1
ATOM 1237 O O . TYR A 1 160 ? -13.677 11.990 -19.099 1.00 79.06 160 TYR A O 1
ATOM 1245 N N . LEU A 1 161 ? -12.617 11.004 -17.390 1.00 72.38 161 LEU A N 1
ATOM 1246 C CA . LEU A 1 161 ? -11.279 11.166 -17.965 1.00 72.38 161 LEU A CA 1
ATOM 1247 C C . LEU A 1 161 ? -11.026 10.202 -19.129 1.00 72.38 161 LEU A C 1
ATOM 1249 O O . LEU A 1 161 ? -10.362 10.595 -20.094 1.00 72.38 161 LEU A O 1
ATOM 1253 N N . LEU A 1 162 ? -11.556 8.980 -19.045 1.00 71.25 162 LEU A N 1
ATOM 1254 C CA . LEU A 1 162 ? -11.518 7.994 -20.126 1.00 71.25 162 LEU A CA 1
ATOM 1255 C C . LEU A 1 162 ? -12.311 8.492 -21.340 1.00 71.25 162 LEU A C 1
ATOM 1257 O O . LEU A 1 162 ? -11.778 8.492 -22.449 1.00 71.25 162 LEU A O 1
ATOM 1261 N N . ASP A 1 163 ? -13.512 9.032 -21.120 1.00 65.44 163 ASP A N 1
ATOM 1262 C CA . ASP A 1 163 ? -14.388 9.519 -22.193 1.00 65.44 163 ASP A CA 1
ATOM 1263 C C . ASP A 1 163 ? -13.830 10.739 -22.946 1.00 65.44 163 ASP A C 1
ATOM 1265 O O . ASP A 1 163 ? -14.099 10.914 -24.137 1.00 65.44 163 ASP A O 1
ATOM 1269 N N . ARG A 1 164 ? -13.073 11.622 -22.274 1.00 62.06 164 ARG A N 1
ATOM 1270 C CA . ARG A 1 164 ? -12.642 12.905 -22.863 1.00 62.06 164 ARG A CA 1
ATOM 1271 C C . ARG A 1 164 ? -11.167 13.038 -23.214 1.00 62.06 164 ARG A C 1
ATOM 1273 O O . ARG A 1 164 ? -10.859 13.896 -24.047 1.00 62.06 164 ARG A O 1
ATOM 1280 N N . HIS A 1 165 ? -10.247 12.317 -22.569 1.00 55.97 165 HIS A N 1
ATOM 1281 C CA . HIS A 1 165 ? -8.823 12.685 -22.629 1.00 55.97 165 HIS A CA 1
ATOM 1282 C C . HIS A 1 165 ? -7.835 11.587 -23.047 1.00 55.97 165 HIS A C 1
ATOM 1284 O O . HIS A 1 165 ? -6.722 11.961 -23.407 1.00 55.97 165 HIS A O 1
ATOM 1290 N N . PHE A 1 166 ? -8.187 10.293 -23.105 1.00 47.44 166 PHE A N 1
ATOM 1291 C CA . PHE A 1 166 ? -7.249 9.255 -23.580 1.00 47.44 166 PHE A CA 1
ATOM 1292 C C . PHE A 1 166 ? -7.945 8.000 -24.160 1.00 47.44 166 PHE A C 1
ATOM 1294 O O . PHE A 1 166 ? -8.504 7.230 -23.388 1.00 47.44 166 PHE A O 1
ATOM 1301 N N . PRO A 1 167 ? -7.803 7.685 -25.469 1.00 41.66 167 PRO A N 1
ATOM 1302 C CA . PRO A 1 167 ? -8.271 6.426 -26.064 1.00 41.66 167 PRO A CA 1
ATOM 1303 C C . PRO A 1 167 ? -7.236 5.283 -25.958 1.00 41.66 167 PRO A C 1
ATOM 1305 O O . PRO A 1 167 ? -7.222 4.370 -26.777 1.00 41.66 167 PRO A O 1
ATOM 1308 N N . LEU A 1 168 ? -6.318 5.333 -24.988 1.00 41.34 168 LEU A N 1
ATOM 1309 C CA . LEU A 1 168 ? -5.234 4.354 -24.842 1.00 41.34 168 LEU A CA 1
ATOM 1310 C C . LEU A 1 168 ? -5.093 3.916 -23.385 1.00 41.34 168 LEU A C 1
ATOM 1312 O O . LEU A 1 168 ? -4.138 4.279 -22.699 1.00 41.34 168 LEU A O 1
ATOM 1316 N N . LYS A 1 169 ? -6.051 3.123 -22.911 1.00 45.06 169 LYS A N 1
ATOM 1317 C CA . LYS A 1 169 ? -5.805 2.071 -21.921 1.00 45.06 169 LYS A CA 1
ATOM 1318 C C . LYS A 1 169 ? -6.981 1.112 -21.939 1.00 45.06 169 LYS A C 1
ATOM 1320 O O . LYS A 1 169 ? -8.114 1.521 -21.729 1.00 45.06 169 LYS A O 1
ATOM 1325 N N . VAL A 1 170 ? -6.670 -0.145 -22.241 1.00 45.62 170 VAL A N 1
ATOM 1326 C CA . VAL A 1 170 ? -7.577 -1.285 -22.142 1.00 45.62 170 VAL A CA 1
ATOM 1327 C C . VAL A 1 170 ? -8.324 -1.185 -20.818 1.00 45.62 170 VAL A C 1
ATOM 1329 O O . VAL A 1 170 ? -7.717 -0.999 -19.762 1.00 45.62 170 VAL A O 1
ATOM 1332 N N . ASP A 1 171 ? -9.644 -1.238 -20.896 1.00 42.88 171 ASP A N 1
ATOM 1333 C CA . ASP A 1 171 ? -10.531 -1.142 -19.754 1.00 42.88 171 ASP A CA 1
ATOM 1334 C C . ASP A 1 171 ? -10.443 -2.464 -18.971 1.00 42.88 171 ASP A C 1
ATOM 1336 O O . ASP A 1 171 ? -11.257 -3.371 -19.130 1.00 42.88 171 ASP A O 1
ATOM 1340 N N . TYR A 1 172 ? -9.394 -2.627 -18.152 1.00 47.38 172 TYR A N 1
ATOM 1341 C CA . TYR A 1 172 ? -9.159 -3.845 -17.357 1.00 47.38 172 TYR A CA 1
ATOM 1342 C C . TYR A 1 172 ? -10.324 -4.161 -16.402 1.00 47.38 172 TYR A C 1
ATOM 1344 O O . TYR A 1 172 ? -10.407 -5.265 -15.869 1.00 47.38 172 TYR A O 1
ATOM 1352 N N . SER A 1 173 ? -11.245 -3.209 -16.204 1.00 44.75 173 SER A N 1
ATOM 1353 C CA . SER A 1 173 ? -12.492 -3.404 -15.462 1.00 44.75 173 SER A CA 1
ATOM 1354 C C . SER A 1 173 ? -13.427 -4.414 -16.135 1.00 44.75 173 SER A C 1
ATOM 1356 O O . SER A 1 173 ? -14.162 -5.112 -15.437 1.00 44.75 173 SER A O 1
ATOM 1358 N N . GLN A 1 174 ? -13.357 -4.542 -17.465 1.00 45.53 174 GLN A N 1
ATOM 1359 C CA . GLN A 1 174 ? -14.098 -5.537 -18.244 1.00 45.53 174 GLN A CA 1
ATOM 1360 C C . GLN A 1 174 ? -13.316 -6.848 -18.439 1.00 45.53 174 GLN A C 1
ATOM 1362 O O . GLN A 1 174 ? -13.924 -7.879 -18.718 1.00 45.53 174 GLN A O 1
ATOM 1367 N N . ALA A 1 175 ? -11.987 -6.830 -18.270 1.00 47.56 175 ALA A N 1
ATOM 1368 C CA . ALA A 1 175 ? -11.116 -8.000 -18.441 1.00 47.56 175 ALA A CA 1
ATOM 1369 C C . ALA A 1 175 ? -10.990 -8.869 -17.174 1.00 47.56 175 ALA A C 1
ATOM 1371 O O . ALA A 1 175 ? -10.648 -10.051 -17.254 1.00 47.56 175 ALA A O 1
ATOM 1372 N N . SER A 1 176 ? -11.292 -8.316 -15.995 1.00 52.00 176 SER A N 1
ATOM 1373 C CA . SER A 1 176 ? -11.184 -9.034 -14.725 1.00 52.00 176 SER A CA 1
ATOM 1374 C C . SER A 1 176 ? -12.375 -9.975 -14.494 1.00 52.00 176 SER A C 1
ATOM 1376 O O . SER A 1 176 ? -13.285 -9.685 -13.714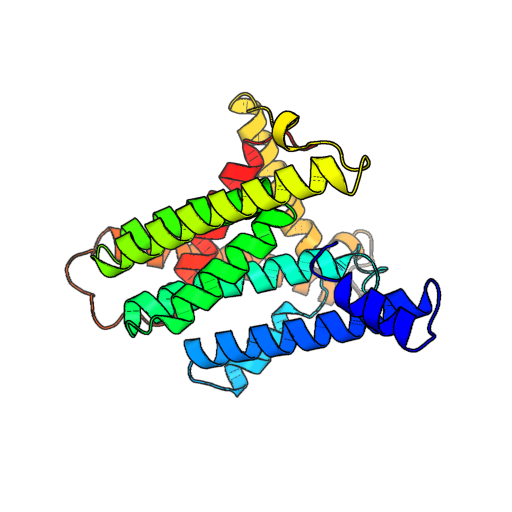 1.00 52.00 176 SER A O 1
ATOM 1378 N N . LEU A 1 177 ? -12.386 -11.108 -15.194 1.00 59.16 177 LEU A N 1
ATOM 1379 C CA . LEU A 1 177 ? -13.344 -12.189 -14.967 1.00 59.16 177 LEU A CA 1
ATOM 1380 C C . LEU A 1 177 ? -12.948 -13.004 -13.726 1.00 59.16 177 LEU A C 1
ATOM 1382 O O . LEU A 1 177 ? -11.769 -13.267 -13.486 1.00 59.16 177 LEU A O 1
ATOM 1386 N N . LEU A 1 178 ? -13.949 -13.414 -12.944 1.00 59.28 178 LEU A N 1
ATOM 1387 C CA . LEU A 1 178 ? -13.766 -14.348 -11.833 1.00 59.28 178 LEU A CA 1
ATOM 1388 C C . LEU A 1 178 ? -13.384 -15.721 -12.390 1.00 59.28 178 LEU A C 1
ATOM 1390 O O . LEU A 1 178 ? -14.088 -16.270 -13.242 1.00 59.28 178 LEU A O 1
ATOM 1394 N N . ILE A 1 179 ? -12.282 -16.279 -11.899 1.00 70.31 179 ILE A N 1
ATOM 1395 C CA . ILE A 1 179 ? -11.810 -17.598 -12.326 1.00 70.31 179 ILE A CA 1
ATOM 1396 C C . ILE A 1 179 ? -12.463 -18.699 -11.472 1.00 70.31 179 ILE A C 1
ATOM 1398 O O . ILE A 1 179 ? -12.869 -18.476 -10.332 1.00 70.31 179 ILE A O 1
ATOM 1402 N N . SER A 1 180 ? -12.546 -19.915 -12.017 1.00 68.81 180 SER A N 1
ATOM 1403 C CA . SER A 1 180 ? -12.905 -21.127 -11.274 1.00 68.81 180 SER A CA 1
ATOM 1404 C C . SER A 1 180 ? -12.034 -21.324 -10.015 1.00 68.81 180 SER A C 1
ATOM 1406 O O . SER A 1 180 ? -10.830 -21.060 -10.090 1.00 68.81 180 SER A O 1
ATOM 1408 N N . PRO A 1 181 ? -12.581 -21.878 -8.913 1.00 68.06 181 PRO A N 1
ATOM 1409 C CA . PRO A 1 181 ? -11.881 -22.016 -7.630 1.00 68.06 181 PRO A CA 1
ATOM 1410 C C . PRO A 1 181 ? -10.543 -22.759 -7.705 1.00 68.06 181 PRO A C 1
ATOM 1412 O O . PRO A 1 181 ? -9.580 -22.330 -7.076 1.00 68.06 181 PRO A O 1
ATOM 1415 N N . ASP A 1 182 ? -10.456 -23.819 -8.514 1.00 67.75 182 ASP A N 1
ATOM 1416 C CA . ASP A 1 182 ? -9.230 -24.619 -8.650 1.00 67.75 182 ASP A CA 1
ATOM 1417 C C . ASP A 1 182 ? -8.070 -23.776 -9.204 1.00 67.75 182 ASP A C 1
ATOM 1419 O O . ASP A 1 182 ? -6.987 -23.715 -8.628 1.00 67.75 182 ASP A O 1
ATOM 1423 N N . LYS A 1 183 ? -8.344 -23.001 -10.261 1.00 70.75 183 LYS A N 1
ATOM 1424 C CA . LYS A 1 183 ? -7.377 -22.066 -10.852 1.00 70.75 183 LYS A CA 1
ATOM 1425 C C . LYS A 1 183 ? -7.018 -20.915 -9.911 1.00 70.75 183 LYS A C 1
ATOM 1427 O O . LYS A 1 183 ? -5.898 -20.419 -9.967 1.00 70.75 183 LYS A O 1
ATOM 1432 N N . ALA A 1 184 ? -7.942 -20.481 -9.051 1.00 72.38 184 ALA A N 1
ATOM 1433 C CA . ALA A 1 184 ? -7.658 -19.445 -8.061 1.00 72.38 184 ALA A CA 1
ATOM 1434 C C . ALA A 1 184 ? -6.663 -19.939 -6.996 1.00 72.38 184 ALA A C 1
ATOM 1436 O O . ALA A 1 184 ? -5.774 -19.189 -6.596 1.00 72.38 184 ALA A O 1
ATOM 1437 N N . ILE A 1 185 ? -6.760 -21.206 -6.577 1.00 75.62 185 ILE A N 1
ATOM 1438 C CA . ILE A 1 185 ? -5.810 -21.819 -5.636 1.00 75.62 185 ILE A CA 1
ATOM 1439 C C . ILE A 1 185 ? -4.422 -21.944 -6.276 1.00 75.62 185 ILE A C 1
ATOM 1441 O O . ILE A 1 185 ? -3.429 -21.551 -5.661 1.00 75.62 185 ILE A O 1
ATOM 1445 N N . ASP A 1 186 ? -4.346 -22.418 -7.520 1.00 76.62 186 ASP A N 1
ATOM 1446 C CA . ASP A 1 186 ? -3.073 -22.512 -8.243 1.00 76.62 186 ASP A CA 1
ATOM 1447 C C . ASP A 1 186 ? -2.426 -21.130 -8.423 1.00 76.62 186 ASP A C 1
ATOM 1449 O O . ASP A 1 186 ? -1.243 -20.943 -8.119 1.00 76.62 186 ASP A O 1
ATOM 1453 N N . ASN A 1 187 ? -3.219 -20.128 -8.816 1.00 76.31 187 ASN A N 1
ATOM 1454 C CA . ASN A 1 187 ? -2.763 -18.743 -8.923 1.00 76.31 187 ASN A CA 1
ATOM 1455 C C . ASN A 1 187 ? -2.262 -18.198 -7.584 1.00 76.31 187 ASN A C 1
ATOM 1457 O O . ASN A 1 187 ? -1.245 -17.509 -7.552 1.00 76.31 187 ASN A O 1
ATOM 1461 N N . LEU A 1 188 ? -2.925 -18.526 -6.474 1.00 78.69 188 LEU A N 1
ATOM 1462 C CA . LEU A 1 188 ? -2.500 -18.106 -5.143 1.00 78.69 188 LEU A CA 1
ATOM 1463 C C . LEU A 1 188 ? -1.085 -18.602 -4.827 1.00 78.69 188 LEU A C 1
ATOM 1465 O O . LEU A 1 188 ? -0.246 -17.816 -4.382 1.00 78.69 188 LEU A O 1
ATOM 1469 N N . PHE A 1 189 ? -0.792 -19.878 -5.091 1.00 80.19 189 PHE A N 1
ATOM 1470 C CA . PHE A 1 189 ? 0.543 -20.434 -4.861 1.00 80.19 189 PHE A CA 1
ATOM 1471 C C . PHE A 1 189 ? 1.591 -19.855 -5.810 1.00 80.19 189 PHE A C 1
ATOM 1473 O O . PHE A 1 189 ? 2.713 -19.578 -5.377 1.00 80.19 189 PHE A O 1
ATOM 1480 N N . ILE A 1 190 ? 1.235 -19.631 -7.077 1.00 80.62 190 ILE A N 1
ATOM 1481 C CA . ILE A 1 190 ? 2.130 -19.013 -8.063 1.00 80.62 190 ILE A CA 1
ATOM 1482 C C . ILE A 1 190 ? 2.485 -17.583 -7.639 1.00 80.62 190 ILE A C 1
ATOM 1484 O O . ILE A 1 190 ? 3.667 -17.239 -7.605 1.00 80.62 190 ILE A O 1
ATOM 1488 N N . ILE A 1 191 ? 1.490 -16.778 -7.260 1.00 77.38 191 ILE A N 1
ATOM 1489 C CA . ILE A 1 191 ? 1.671 -15.388 -6.822 1.00 77.38 191 ILE A CA 1
ATOM 1490 C C . ILE A 1 191 ? 2.444 -15.332 -5.501 1.00 77.38 191 ILE A C 1
ATOM 1492 O O . ILE A 1 191 ? 3.353 -14.524 -5.344 1.00 77.38 191 ILE A O 1
ATOM 1496 N N . LEU A 1 192 ? 2.136 -16.204 -4.540 1.00 78.75 192 LEU A N 1
ATOM 1497 C CA . LEU A 1 192 ? 2.874 -16.242 -3.278 1.00 78.75 192 LEU A CA 1
ATOM 1498 C C . LEU A 1 192 ? 4.344 -16.610 -3.511 1.00 78.75 192 LEU A C 1
ATOM 1500 O O . LEU A 1 192 ? 5.240 -15.958 -2.973 1.00 78.75 192 LEU A O 1
ATOM 1504 N N . LYS A 1 193 ? 4.603 -17.628 -4.340 1.00 79.19 193 LYS A N 1
ATOM 1505 C CA . LYS A 1 193 ? 5.965 -18.031 -4.704 1.00 79.19 193 LYS A CA 1
ATOM 1506 C C . LYS A 1 193 ? 6.694 -16.902 -5.422 1.00 79.19 193 LYS A C 1
ATOM 1508 O O . LYS A 1 193 ? 7.852 -16.651 -5.098 1.00 79.19 193 LYS A O 1
ATOM 1513 N N . SER A 1 194 ? 6.042 -16.223 -6.366 1.00 75.06 194 SER A N 1
ATOM 1514 C CA . SER A 1 194 ? 6.658 -15.111 -7.086 1.00 75.06 194 SER A CA 1
ATOM 1515 C C . SER A 1 194 ? 7.001 -13.973 -6.124 1.00 75.06 194 SER A C 1
ATOM 1517 O O . SER A 1 194 ? 8.154 -13.555 -6.095 1.00 75.06 194 SER A O 1
ATOM 1519 N N . ILE A 1 195 ? 6.081 -13.561 -5.247 1.00 74.44 195 ILE A N 1
ATOM 1520 C CA . ILE A 1 195 ? 6.341 -12.526 -4.236 1.00 74.44 195 ILE A CA 1
ATOM 1521 C C . ILE A 1 195 ? 7.543 -12.905 -3.365 1.00 74.44 195 ILE A C 1
ATOM 1523 O O . ILE A 1 195 ? 8.445 -12.089 -3.196 1.00 74.44 195 ILE A O 1
ATOM 1527 N N . LEU A 1 196 ? 7.602 -14.132 -2.840 1.00 73.81 196 LEU A N 1
ATOM 1528 C CA . LEU A 1 196 ? 8.696 -14.563 -1.962 1.00 73.81 196 LEU A CA 1
ATOM 1529 C C . LEU A 1 196 ? 10.045 -14.634 -2.692 1.00 73.81 196 LEU A C 1
ATOM 1531 O O . LEU A 1 196 ? 11.057 -14.173 -2.168 1.00 73.81 196 LEU A O 1
ATOM 1535 N N . VAL A 1 197 ? 10.071 -15.185 -3.906 1.00 70.62 197 VAL A N 1
ATOM 1536 C CA . VAL A 1 197 ? 11.316 -15.358 -4.666 1.00 70.62 197 VAL A CA 1
ATOM 1537 C C . VAL A 1 197 ? 11.817 -14.019 -5.207 1.00 70.62 197 VAL A C 1
ATOM 1539 O O . VAL A 1 197 ? 12.981 -13.690 -4.981 1.00 70.62 197 VAL A O 1
ATOM 1542 N N . TYR A 1 198 ? 10.955 -13.212 -5.834 1.00 68.19 198 TYR A N 1
ATOM 1543 C CA . TYR A 1 198 ? 11.344 -11.915 -6.400 1.00 68.19 198 TYR A CA 1
ATOM 1544 C C . TYR A 1 198 ? 11.709 -10.884 -5.327 1.00 68.19 198 TYR A C 1
ATOM 1546 O O . TYR A 1 198 ? 12.677 -10.155 -5.512 1.00 68.19 198 TYR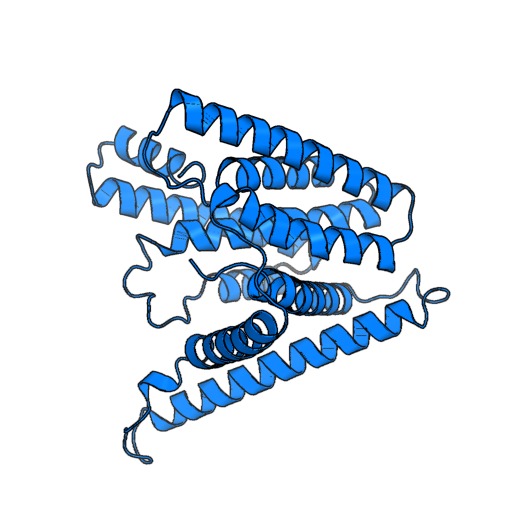 A O 1
ATOM 1554 N N . SER A 1 199 ? 11.008 -10.844 -4.186 1.00 62.81 199 SER A N 1
ATOM 1555 C CA . SER A 1 199 ? 11.344 -9.896 -3.104 1.00 62.81 199 SER A CA 1
ATOM 1556 C C . SER A 1 199 ? 12.678 -10.197 -2.423 1.00 62.81 199 SER A C 1
ATOM 1558 O O . SER A 1 199 ? 13.325 -9.298 -1.893 1.00 62.81 199 SER A O 1
ATOM 1560 N N . SER A 1 200 ? 13.107 -11.459 -2.446 1.00 63.84 200 SER A N 1
ATOM 1561 C CA . SER A 1 200 ? 14.365 -11.875 -1.829 1.00 63.84 200 SER A CA 1
ATOM 1562 C C . SER A 1 200 ? 15.599 -11.599 -2.689 1.00 63.84 200 SER A C 1
ATOM 1564 O O . SER A 1 200 ? 16.711 -11.725 -2.178 1.00 63.84 200 SER A O 1
ATOM 1566 N N . SER A 1 201 ? 15.424 -11.312 -3.990 1.00 64.94 201 SER A N 1
ATOM 1567 C CA . SER A 1 201 ? 16.496 -11.224 -5.001 1.00 64.94 201 SER A CA 1
ATOM 1568 C C . SER A 1 201 ? 17.487 -12.410 -4.992 1.00 64.94 201 SER A C 1
ATOM 1570 O O . SER A 1 201 ? 18.550 -12.363 -5.609 1.00 64.94 201 SER A O 1
ATOM 1572 N N . SER A 1 202 ? 17.137 -13.513 -4.318 1.00 62.09 202 SER A N 1
ATOM 1573 C CA . SER A 1 202 ? 18.009 -14.673 -4.098 1.00 62.09 202 SER A CA 1
ATOM 1574 C C . SER A 1 202 ? 18.247 -15.476 -5.377 1.00 62.09 202 SER A C 1
ATOM 1576 O O . SER A 1 202 ? 19.257 -16.169 -5.497 1.00 62.09 202 SER A O 1
ATOM 1578 N N . SER A 1 203 ? 17.367 -15.317 -6.370 1.00 62.88 203 SER A N 1
ATOM 1579 C CA . SER A 1 203 ? 17.503 -15.877 -7.716 1.00 62.88 203 SER A CA 1
ATOM 1580 C C . SER A 1 203 ? 18.766 -15.404 -8.445 1.00 62.88 203 SER A C 1
ATOM 1582 O O . SER A 1 203 ? 19.308 -16.170 -9.236 1.00 62.88 203 SER A O 1
ATOM 1584 N N . LEU A 1 204 ? 19.280 -14.202 -8.150 1.00 65.06 204 LEU A N 1
ATOM 1585 C CA . LEU A 1 204 ? 20.510 -13.663 -8.757 1.00 65.06 204 LEU A CA 1
ATOM 1586 C C . LEU A 1 204 ? 21.767 -14.473 -8.413 1.00 65.06 204 LEU A C 1
ATOM 1588 O O . LEU A 1 204 ? 22.745 -14.442 -9.155 1.00 65.06 204 LEU A O 1
ATOM 1592 N N . ALA A 1 205 ? 21.757 -15.179 -7.282 1.00 63.53 205 ALA A N 1
ATOM 1593 C CA . ALA A 1 205 ? 22.895 -15.961 -6.806 1.00 63.53 205 ALA A CA 1
ATOM 1594 C C . ALA A 1 205 ? 22.786 -17.457 -7.162 1.00 63.53 205 ALA A C 1
ATOM 1596 O O . ALA A 1 205 ? 23.697 -18.233 -6.854 1.00 63.53 205 ALA A O 1
ATOM 1597 N N . VAL A 1 206 ? 21.697 -17.883 -7.813 1.00 67.75 206 VAL A N 1
ATOM 1598 C CA . VAL A 1 206 ? 21.493 -19.280 -8.223 1.00 67.75 206 VAL A CA 1
ATOM 1599 C C . VAL A 1 206 ? 22.540 -19.673 -9.269 1.00 67.75 206 VAL A C 1
ATOM 1601 O O . VAL A 1 206 ? 22.751 -18.969 -10.250 1.00 67.75 206 VAL A O 1
ATOM 1604 N N . GLY A 1 207 ? 23.212 -20.808 -9.054 1.00 67.50 207 GLY A N 1
ATOM 1605 C CA . GLY A 1 207 ? 24.285 -21.298 -9.930 1.00 67.50 207 GLY A CA 1
ATOM 1606 C C . GLY A 1 207 ? 25.670 -20.698 -9.652 1.00 67.50 207 GLY A C 1
ATOM 1607 O O . GLY A 1 207 ? 26.634 -21.083 -10.309 1.00 67.50 207 GLY A O 1
ATOM 1608 N N . SER A 1 208 ? 25.796 -19.796 -8.671 1.00 70.00 208 SER A N 1
ATOM 1609 C CA . SER A 1 208 ? 27.096 -19.277 -8.230 1.00 70.00 208 SER A CA 1
ATOM 1610 C C . SER A 1 208 ? 27.823 -20.255 -7.293 1.00 70.00 208 SER A C 1
ATOM 1612 O O . SER A 1 208 ? 27.206 -21.060 -6.594 1.00 70.00 208 SER A O 1
ATOM 1614 N N . ASN A 1 209 ? 29.160 -20.204 -7.280 1.00 73.38 209 ASN A N 1
ATOM 1615 C CA . ASN A 1 209 ? 29.972 -21.040 -6.393 1.00 73.38 209 ASN A CA 1
ATOM 1616 C C . ASN A 1 209 ? 29.684 -20.724 -4.919 1.00 73.38 209 ASN A C 1
ATOM 1618 O O . ASN A 1 209 ? 29.706 -19.563 -4.520 1.00 73.38 209 ASN A O 1
ATOM 1622 N N . ALA A 1 210 ? 29.545 -21.761 -4.087 1.00 68.25 210 ALA A N 1
ATOM 1623 C CA . ALA A 1 210 ? 29.209 -21.627 -2.665 1.00 68.25 210 ALA A CA 1
ATOM 1624 C C . ALA A 1 210 ? 30.242 -20.839 -1.830 1.00 68.25 210 ALA A C 1
ATOM 1626 O O . ALA A 1 210 ? 29.895 -20.281 -0.795 1.00 68.25 210 ALA A O 1
ATOM 1627 N N . ILE A 1 211 ? 31.497 -20.740 -2.280 1.00 75.81 211 ILE A N 1
ATOM 1628 C CA . ILE A 1 211 ? 32.566 -19.959 -1.618 1.00 75.81 211 ILE A CA 1
ATOM 1629 C C . ILE A 1 211 ? 32.622 -18.512 -2.169 1.00 75.81 211 ILE A C 1
ATOM 1631 O O . ILE A 1 211 ? 33.473 -17.709 -1.797 1.00 75.81 211 ILE A O 1
ATOM 1635 N N . GLY A 1 212 ? 31.717 -18.154 -3.082 1.00 74.44 212 GLY A N 1
ATOM 1636 C CA . GLY A 1 212 ? 31.676 -16.849 -3.726 1.00 74.44 212 GLY A CA 1
ATOM 1637 C C . GLY A 1 212 ? 31.151 -15.730 -2.826 1.00 74.44 212 GLY A C 1
ATOM 1638 O O . GLY A 1 212 ? 30.403 -15.940 -1.874 1.00 74.44 212 GLY A O 1
ATOM 1639 N N . ILE A 1 213 ? 31.486 -14.496 -3.203 1.00 77.25 213 ILE A N 1
ATOM 1640 C CA . ILE A 1 213 ? 31.035 -13.259 -2.539 1.00 77.25 213 ILE A CA 1
ATOM 1641 C C . ILE A 1 213 ? 29.500 -13.110 -2.576 1.00 77.25 213 ILE A C 1
ATOM 1643 O O . ILE A 1 213 ? 28.931 -12.385 -1.767 1.00 77.25 213 ILE A O 1
ATOM 1647 N N . LEU A 1 214 ? 28.817 -13.821 -3.479 1.00 72.25 214 LEU A N 1
ATOM 1648 C CA . LEU A 1 214 ? 27.358 -13.815 -3.623 1.00 72.25 214 LEU A CA 1
ATOM 1649 C C . LEU A 1 214 ? 26.636 -14.719 -2.607 1.00 72.25 214 LEU A C 1
ATOM 1651 O O . LEU A 1 214 ? 25.447 -14.522 -2.355 1.00 72.25 214 LEU A O 1
ATOM 1655 N N . THR A 1 215 ? 27.336 -15.665 -1.973 1.00 74.88 215 THR A N 1
ATOM 1656 C 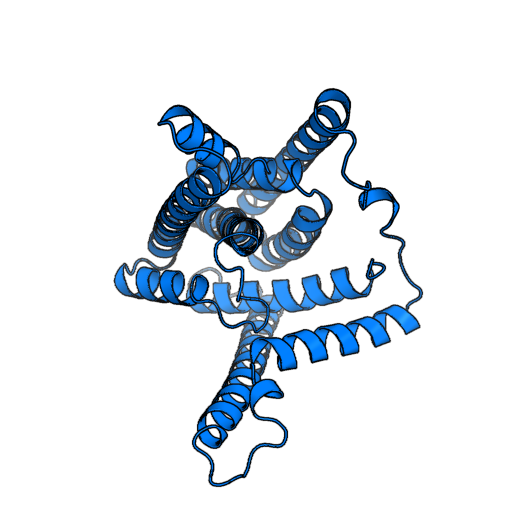CA . THR A 1 215 ? 26.734 -16.615 -1.025 1.00 74.88 215 THR A CA 1
ATOM 1657 C C . THR A 1 215 ? 26.098 -15.939 0.200 1.00 74.88 215 THR A C 1
ATOM 1659 O O . THR A 1 215 ? 24.965 -16.283 0.540 1.00 74.88 215 THR A O 1
ATOM 1662 N N . PRO A 1 216 ? 26.730 -14.947 0.865 1.00 78.00 216 PRO A N 1
ATOM 1663 C CA . PRO A 1 216 ? 26.094 -14.228 1.971 1.00 78.00 216 PRO A CA 1
ATOM 1664 C C . PRO A 1 216 ? 24.807 -13.496 1.563 1.00 78.00 216 PRO A C 1
ATOM 1666 O O . PRO A 1 216 ? 23.855 -13.458 2.341 1.00 78.00 216 PRO A O 1
ATOM 1669 N N . PHE A 1 217 ? 24.742 -12.958 0.340 1.00 75.88 217 PHE A N 1
ATOM 1670 C CA . PHE A 1 217 ? 23.548 -12.275 -0.171 1.00 75.88 217 PHE A CA 1
ATOM 1671 C C . PHE A 1 217 ? 22.388 -13.246 -0.408 1.00 75.88 217 PHE A C 1
ATOM 1673 O O . PHE A 1 217 ? 21.244 -12.922 -0.092 1.00 75.88 217 PHE A O 1
ATOM 1680 N N . TYR A 1 218 ? 22.682 -14.463 -0.869 1.00 74.56 218 TYR A N 1
ATOM 1681 C CA . TYR A 1 218 ? 21.685 -15.528 -0.979 1.00 74.56 218 TYR A CA 1
ATOM 1682 C C . TYR A 1 218 ? 21.049 -15.863 0.381 1.00 74.56 218 TYR A C 1
ATOM 1684 O O . TYR A 1 218 ? 19.823 -15.899 0.511 1.00 74.56 218 TYR A O 1
ATOM 1692 N N . PHE A 1 219 ? 21.869 -16.043 1.424 1.00 79.88 219 PHE A N 1
ATOM 1693 C CA . PHE A 1 219 ? 21.368 -16.314 2.776 1.00 79.88 219 PHE A CA 1
ATOM 1694 C C . PHE A 1 219 ? 20.630 -15.119 3.393 1.00 79.88 219 PHE A C 1
ATOM 1696 O O . PHE A 1 219 ? 19.653 -15.326 4.113 1.00 79.88 219 PHE A O 1
ATOM 1703 N N . MET A 1 220 ? 21.027 -13.884 3.077 1.00 79.00 220 MET A N 1
ATOM 1704 C CA . MET A 1 220 ? 20.265 -12.688 3.456 1.00 79.00 220 MET A CA 1
ATOM 1705 C C . MET A 1 220 ? 18.874 -12.660 2.809 1.00 79.00 220 MET A C 1
ATOM 1707 O O . MET A 1 220 ? 17.899 -12.343 3.490 1.00 79.00 220 MET A O 1
ATOM 1711 N N . GLY A 1 221 ? 18.748 -13.057 1.539 1.00 77.00 221 GLY A N 1
ATOM 1712 C CA . GLY A 1 221 ? 17.450 -13.190 0.868 1.00 77.00 221 GLY A CA 1
ATOM 1713 C C . GLY A 1 221 ? 16.548 -14.244 1.525 1.00 77.00 221 GLY A C 1
ATOM 1714 O O . GLY A 1 221 ? 15.359 -14.006 1.744 1.00 77.00 221 GLY A O 1
ATOM 1715 N N . LEU A 1 222 ? 17.112 -15.387 1.929 1.00 79.94 222 LEU A N 1
ATOM 1716 C CA . LEU A 1 222 ? 16.372 -16.404 2.690 1.00 79.94 222 LEU A CA 1
ATOM 1717 C C . LEU A 1 222 ? 15.951 -15.906 4.079 1.00 79.94 222 LEU A C 1
ATOM 1719 O O . LEU A 1 222 ? 14.822 -16.154 4.508 1.00 79.94 222 LEU A O 1
ATOM 1723 N N . LEU A 1 223 ? 16.828 -15.178 4.774 1.00 83.62 223 LEU A N 1
ATOM 1724 C CA . LEU A 1 223 ? 16.501 -14.555 6.056 1.00 83.62 223 LEU A CA 1
ATOM 1725 C C . LEU A 1 223 ? 15.355 -13.546 5.903 1.00 83.62 223 LEU A C 1
ATOM 1727 O O . LEU A 1 223 ? 14.449 -13.523 6.735 1.00 83.62 223 LEU A O 1
ATOM 1731 N N . TYR A 1 224 ? 15.355 -12.759 4.825 1.00 82.44 224 TYR A N 1
ATOM 1732 C CA . TYR A 1 224 ? 14.269 -11.837 4.499 1.00 82.44 224 TYR A CA 1
ATOM 1733 C C . TYR A 1 224 ? 12.931 -12.570 4.322 1.00 82.44 224 TYR A C 1
ATOM 1735 O O . TYR A 1 224 ? 11.937 -12.172 4.929 1.00 82.44 224 TYR A O 1
ATOM 1743 N N . ILE A 1 225 ? 12.910 -13.682 3.576 1.00 82.38 225 ILE A N 1
ATOM 1744 C CA . ILE A 1 225 ? 11.710 -14.523 3.411 1.00 82.38 225 ILE A CA 1
ATOM 1745 C C . ILE A 1 225 ? 11.196 -15.018 4.770 1.00 82.38 225 ILE A C 1
ATOM 1747 O O . ILE A 1 225 ? 10.001 -14.920 5.060 1.00 82.38 225 ILE A O 1
ATOM 1751 N N . LEU A 1 226 ? 12.091 -15.522 5.626 1.00 85.12 226 LEU A N 1
ATOM 1752 C CA . LEU A 1 226 ? 11.727 -16.004 6.960 1.00 85.12 226 LEU A CA 1
ATOM 1753 C C . LEU A 1 226 ? 11.144 -14.885 7.833 1.00 85.12 226 LEU A C 1
ATOM 1755 O O . LEU A 1 226 ? 10.116 -15.087 8.482 1.00 85.12 226 LEU A O 1
ATOM 1759 N N . LEU A 1 227 ? 11.757 -13.699 7.825 1.00 86.12 227 LEU A N 1
ATOM 1760 C CA . LEU A 1 227 ? 11.278 -12.528 8.567 1.00 86.12 227 LEU A CA 1
ATOM 1761 C C . LEU A 1 227 ? 9.915 -12.042 8.062 1.00 86.12 227 LEU A C 1
ATOM 1763 O O . LEU A 1 227 ? 9.048 -11.685 8.866 1.00 86.12 227 LEU A O 1
ATOM 1767 N N . PHE A 1 228 ? 9.708 -12.057 6.746 1.00 84.31 228 PHE A N 1
ATOM 1768 C CA . PHE A 1 228 ? 8.441 -11.701 6.119 1.00 84.31 228 PHE A CA 1
ATOM 1769 C C . PHE A 1 228 ? 7.314 -12.639 6.571 1.00 84.31 228 PHE A C 1
ATOM 1771 O O . PHE A 1 228 ? 6.285 -12.179 7.075 1.00 84.31 228 PHE A O 1
ATOM 1778 N N . ILE A 1 229 ? 7.541 -13.956 6.500 1.00 86.25 229 ILE A N 1
ATOM 1779 C CA . ILE A 1 229 ? 6.580 -14.964 6.973 1.00 86.25 229 ILE A CA 1
ATOM 1780 C C . ILE A 1 229 ? 6.323 -14.800 8.477 1.00 86.25 229 ILE A C 1
ATOM 1782 O O . ILE A 1 229 ? 5.166 -14.776 8.901 1.00 86.25 229 ILE A O 1
ATOM 1786 N N . ALA A 1 230 ? 7.373 -14.634 9.286 1.00 87.69 230 ALA A N 1
ATOM 1787 C CA . ALA A 1 230 ? 7.239 -14.461 10.732 1.00 87.69 230 ALA A CA 1
ATOM 1788 C C . ALA A 1 230 ? 6.393 -13.230 11.090 1.00 87.69 230 ALA A C 1
ATOM 1790 O O . ALA A 1 230 ? 5.554 -13.294 11.990 1.00 87.69 230 ALA A O 1
ATOM 1791 N N . THR A 1 231 ? 6.557 -12.131 10.351 1.00 86.19 231 THR A N 1
ATOM 1792 C CA . THR A 1 231 ? 5.806 -10.888 10.569 1.00 86.19 231 THR A CA 1
ATOM 1793 C C . THR A 1 231 ? 4.336 -11.043 10.179 1.00 86.19 231 THR A C 1
ATOM 1795 O O . THR A 1 231 ? 3.463 -10.578 10.916 1.00 86.19 231 THR A O 1
ATOM 1798 N N . ILE A 1 232 ? 4.034 -11.750 9.083 1.00 87.44 232 ILE A N 1
ATOM 1799 C CA . ILE A 1 232 ? 2.648 -12.076 8.704 1.00 87.44 232 ILE A CA 1
ATOM 1800 C C . ILE A 1 232 ? 1.988 -12.941 9.780 1.00 87.44 232 ILE A C 1
ATOM 1802 O O . ILE A 1 232 ? 0.896 -12.615 10.244 1.00 87.44 232 ILE A O 1
ATOM 1806 N N . VAL A 1 233 ? 2.651 -14.016 10.216 1.00 89.44 233 VAL A N 1
ATOM 1807 C CA . VAL A 1 233 ? 2.120 -14.919 11.252 1.00 89.44 233 VAL A CA 1
ATOM 1808 C C . VAL A 1 233 ? 1.888 -14.165 12.562 1.00 89.44 233 VAL A C 1
ATOM 1810 O O . VAL A 1 233 ? 0.841 -14.322 13.193 1.00 89.44 233 VAL A O 1
ATOM 1813 N N . TYR A 1 234 ? 2.825 -13.300 12.953 1.00 88.31 234 TYR A N 1
ATOM 1814 C CA . TYR A 1 234 ? 2.691 -12.453 14.135 1.00 88.31 234 TYR A CA 1
ATOM 1815 C C . TYR A 1 234 ? 1.509 -11.476 14.022 1.00 88.31 234 TYR A C 1
ATOM 1817 O O . TYR A 1 234 ? 0.688 -11.396 14.939 1.00 88.31 234 TYR A O 1
ATOM 1825 N N . GLY A 1 235 ? 1.363 -10.787 12.886 1.00 85.62 235 GLY A N 1
ATOM 1826 C CA . GLY A 1 235 ? 0.246 -9.874 12.636 1.00 85.62 235 GLY A CA 1
ATOM 1827 C C . GLY A 1 235 ? -1.115 -10.580 12.633 1.00 85.62 235 GLY A C 1
ATOM 1828 O O . GLY A 1 235 ? -2.065 -10.084 13.241 1.00 85.62 235 GLY A O 1
ATOM 1829 N N . LEU A 1 236 ? -1.207 -11.771 12.033 1.00 87.44 236 LEU A N 1
ATOM 1830 C CA . LEU A 1 236 ? -2.421 -12.596 12.067 1.00 87.44 236 LEU A CA 1
ATOM 1831 C C . LEU A 1 236 ? -2.748 -13.080 13.480 1.00 87.44 236 LEU A C 1
ATOM 1833 O O . LEU A 1 236 ? -3.913 -13.053 13.874 1.00 87.44 236 LEU A O 1
ATOM 1837 N N . LYS A 1 237 ? -1.740 -13.474 14.268 1.00 88.38 237 LYS A N 1
ATOM 1838 C CA . LYS A 1 237 ? -1.930 -13.847 15.677 1.00 88.38 237 LYS A CA 1
ATOM 1839 C C . LYS A 1 237 ? -2.539 -12.692 16.471 1.00 88.38 237 LYS A C 1
ATOM 1841 O O . LYS A 1 237 ? -3.497 -12.913 17.209 1.00 88.38 237 LYS A O 1
ATOM 1846 N N . ILE A 1 238 ? -2.020 -11.473 16.303 1.00 84.94 238 ILE A N 1
ATOM 1847 C CA . ILE A 1 238 ? -2.580 -10.273 16.943 1.00 84.94 238 ILE A CA 1
ATOM 1848 C C . ILE A 1 238 ? -4.020 -10.047 16.479 1.00 84.94 238 ILE A C 1
ATOM 1850 O O . ILE A 1 238 ? -4.901 -9.838 17.310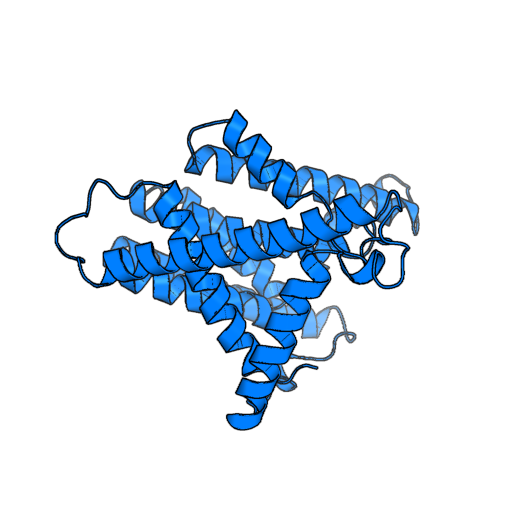 1.00 84.94 238 ILE A O 1
ATOM 1854 N N . PHE A 1 239 ? -4.278 -10.119 15.173 1.00 84.44 239 PHE A N 1
ATOM 1855 C CA . PHE A 1 239 ? -5.620 -9.925 14.628 1.00 84.44 239 PHE A CA 1
ATOM 1856 C C . PHE A 1 239 ? -6.633 -10.930 15.195 1.00 84.44 239 PHE A C 1
ATOM 1858 O O . PHE A 1 239 ? -7.708 -10.532 15.642 1.00 84.44 239 PHE A O 1
ATOM 1865 N N . LEU A 1 240 ? -6.277 -12.218 15.245 1.00 85.31 240 LEU A N 1
ATOM 1866 C CA . LEU A 1 240 ? -7.112 -13.266 15.836 1.00 85.31 240 LEU A CA 1
ATOM 1867 C C . LEU A 1 240 ? -7.336 -13.037 17.331 1.00 85.31 240 LEU A C 1
ATOM 1869 O O . LEU A 1 240 ? -8.454 -13.202 17.811 1.00 85.31 240 LEU A O 1
ATOM 1873 N N . HIS A 1 241 ? -6.303 -12.612 18.058 1.00 83.44 241 HIS A N 1
ATOM 1874 C CA . HIS A 1 241 ? -6.429 -12.288 19.473 1.00 83.44 241 HIS A CA 1
ATOM 1875 C C . HIS A 1 241 ? -7.410 -11.130 19.698 1.00 83.44 241 HIS A C 1
ATOM 1877 O O . HIS A 1 241 ? -8.302 -11.248 20.530 1.00 83.44 241 HIS A O 1
ATOM 1883 N N . ILE A 1 242 ? -7.326 -10.062 18.894 1.00 79.31 242 ILE A N 1
ATOM 1884 C CA . ILE A 1 242 ? -8.275 -8.935 18.929 1.00 79.31 242 ILE A CA 1
ATOM 1885 C C . ILE A 1 242 ? -9.703 -9.398 18.596 1.00 79.31 242 ILE A C 1
ATOM 1887 O O . ILE A 1 242 ? -10.663 -8.927 19.209 1.00 79.31 242 ILE A O 1
ATOM 1891 N N . LEU A 1 243 ? -9.854 -10.320 17.641 1.00 80.31 243 LEU A N 1
ATOM 1892 C CA . LEU A 1 243 ? -11.152 -10.848 17.217 1.00 80.31 243 LEU A CA 1
ATOM 1893 C C . LEU A 1 243 ? -11.812 -11.703 18.313 1.00 80.31 243 LEU A C 1
ATOM 1895 O O . LEU A 1 243 ? -13.012 -11.558 18.556 1.00 80.31 243 LEU A O 1
ATOM 1899 N N . ILE A 1 244 ? -11.035 -12.557 18.984 1.00 79.62 244 ILE A N 1
ATOM 1900 C CA . ILE A 1 244 ? -11.505 -13.461 20.047 1.00 79.62 244 ILE A CA 1
ATOM 1901 C C . ILE A 1 244 ? -11.767 -12.690 21.349 1.00 79.62 244 ILE A C 1
ATOM 1903 O O . ILE A 1 244 ? -12.845 -12.810 21.934 1.00 79.62 244 ILE A O 1
ATOM 1907 N N . ASP A 1 245 ? -10.836 -11.831 21.768 1.00 70.94 245 ASP A N 1
ATOM 1908 C CA . ASP A 1 245 ? -10.899 -11.116 23.051 1.00 70.94 245 ASP A CA 1
ATOM 1909 C C . ASP A 1 245 ? -11.692 -9.805 22.992 1.00 70.94 245 ASP A C 1
ATOM 1911 O O . ASP A 1 245 ? -11.611 -8.997 23.924 1.00 70.94 245 ASP A O 1
ATOM 1915 N N . GLY A 1 246 ? -12.480 -9.604 21.926 1.00 57.97 246 GLY A N 1
ATOM 1916 C CA . GLY A 1 246 ? -13.158 -8.377 21.475 1.00 57.97 246 GLY A CA 1
ATOM 1917 C C . GLY A 1 246 ? -14.111 -7.649 22.445 1.00 57.97 246 GLY A C 1
ATOM 1918 O O . GLY A 1 246 ? -15.070 -7.011 22.010 1.00 57.97 246 GLY A O 1
ATOM 1919 N N . ARG A 1 247 ? -13.892 -7.714 23.761 1.00 50.97 247 ARG A N 1
ATOM 1920 C CA . ARG A 1 247 ? -14.642 -7.017 24.811 1.00 50.97 247 ARG A CA 1
ATOM 1921 C C . ARG A 1 247 ? -13.789 -6.348 25.896 1.00 50.97 247 ARG A C 1
ATOM 1923 O O . ARG A 1 247 ? -14.342 -5.492 26.578 1.00 50.97 247 ARG A O 1
ATOM 1930 N N . LYS A 1 248 ? -12.500 -6.677 26.087 1.00 47.25 248 LYS A N 1
ATOM 1931 C CA . LYS A 1 248 ? -11.743 -6.190 27.271 1.00 47.25 248 LYS A CA 1
ATOM 1932 C C . LYS A 1 248 ? -10.609 -5.195 27.003 1.00 47.25 248 LYS A C 1
ATOM 1934 O O . LYS A 1 248 ? -10.229 -4.477 27.920 1.00 47.25 248 LYS A O 1
ATOM 1939 N N . THR A 1 249 ? -10.109 -5.070 25.778 1.00 49.03 249 THR A N 1
ATOM 1940 C CA . THR A 1 249 ? -8.883 -4.301 25.481 1.00 49.03 249 THR A CA 1
ATOM 1941 C C . THR A 1 249 ? -9.148 -3.098 24.575 1.00 49.03 249 THR A C 1
ATOM 1943 O O . THR A 1 249 ? -8.510 -2.904 23.548 1.00 49.03 249 THR A O 1
ATOM 1946 N N . LYS A 1 250 ? -10.098 -2.233 24.955 1.00 47.44 250 LYS A N 1
ATOM 1947 C CA . LYS A 1 250 ? -10.358 -0.982 24.214 1.00 47.44 250 LYS A CA 1
ATOM 1948 C C . LYS A 1 250 ? -9.281 0.099 24.399 1.00 47.44 250 LYS A C 1
ATOM 1950 O O . LYS A 1 250 ? -9.358 1.121 23.727 1.00 47.44 250 LYS A O 1
ATOM 1955 N N . THR A 1 251 ? -8.294 -0.088 25.279 1.00 45.06 251 THR A N 1
ATOM 1956 C CA . THR A 1 251 ? -7.436 1.023 25.734 1.00 45.06 251 THR A CA 1
ATOM 1957 C C . THR A 1 251 ? -5.926 0.768 25.747 1.00 45.06 251 THR A C 1
ATOM 1959 O O . THR A 1 251 ? -5.192 1.674 26.124 1.00 45.06 251 THR A O 1
ATOM 1962 N N . SER A 1 252 ? -5.413 -0.382 25.293 1.00 52.84 252 SER A N 1
ATOM 1963 C CA . SER A 1 252 ? -3.956 -0.631 25.325 1.00 52.84 252 SER A CA 1
ATOM 1964 C C . SER A 1 252 ? -3.397 -1.431 24.145 1.00 52.84 252 SER A C 1
ATOM 1966 O O . SER A 1 252 ? -2.367 -2.086 24.290 1.00 52.84 252 SER A O 1
ATOM 1968 N N . ILE A 1 253 ? -4.054 -1.426 22.983 1.00 65.19 253 ILE A N 1
ATOM 1969 C CA . ILE A 1 253 ? -3.445 -2.029 21.790 1.00 65.19 253 ILE A CA 1
ATOM 1970 C C . ILE A 1 253 ? -2.318 -1.100 21.332 1.00 65.19 253 ILE A C 1
ATOM 1972 O O . ILE A 1 253 ? -2.555 0.075 21.035 1.00 65.19 253 ILE A O 1
ATOM 1976 N N . CYS A 1 254 ? -1.089 -1.615 21.300 1.00 74.19 254 CYS A N 1
ATOM 1977 C CA . CYS A 1 254 ? 0.061 -0.862 20.823 1.00 74.19 254 CYS A CA 1
ATOM 1978 C C . CYS A 1 254 ? -0.156 -0.453 19.355 1.00 74.19 254 CYS A C 1
ATOM 1980 O O . CYS A 1 254 ? -0.639 -1.236 18.536 1.00 74.19 254 CYS A O 1
ATOM 1982 N N . ARG A 1 255 ? 0.216 0.783 18.993 1.00 77.31 255 ARG A N 1
ATOM 1983 C CA . ARG A 1 255 ? 0.064 1.297 17.615 1.00 77.31 255 ARG A CA 1
ATOM 1984 C C . ARG A 1 255 ? 0.818 0.448 16.586 1.00 77.31 255 ARG A C 1
ATOM 1986 O O . ARG A 1 255 ? 0.376 0.357 15.441 1.00 77.31 255 ARG A O 1
ATOM 1993 N N . LEU A 1 256 ? 1.931 -0.158 17.002 1.00 79.12 256 LEU A N 1
ATOM 1994 C CA . LEU A 1 256 ? 2.728 -1.077 16.189 1.00 79.12 256 LEU A CA 1
ATOM 1995 C C . LEU A 1 256 ? 1.994 -2.398 15.954 1.00 79.12 256 LEU A C 1
ATOM 1997 O O . LEU A 1 256 ? 1.888 -2.825 14.811 1.00 79.12 256 LEU A O 1
ATOM 2001 N N . ASP A 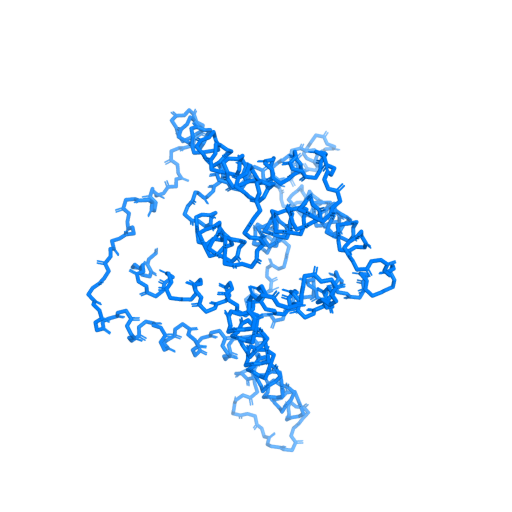1 257 ? 1.407 -2.984 16.996 1.00 80.81 257 ASP A N 1
ATOM 2002 C CA . ASP A 1 257 ? 0.647 -4.236 16.892 1.00 80.81 257 ASP A CA 1
ATOM 2003 C C . ASP A 1 257 ? -0.544 -4.084 15.943 1.00 80.81 257 ASP A C 1
ATOM 2005 O O . ASP A 1 257 ? -0.805 -4.955 15.112 1.00 80.81 257 ASP A O 1
ATOM 2009 N N . LEU A 1 258 ? -1.227 -2.936 16.007 1.00 82.38 258 LEU A N 1
ATOM 2010 C CA . LEU A 1 258 ? -2.314 -2.611 15.086 1.00 82.38 258 LEU A CA 1
ATOM 2011 C C . LEU A 1 258 ? -1.822 -2.488 13.636 1.00 82.38 258 LEU A C 1
ATOM 2013 O O . LEU A 1 258 ? -2.517 -2.922 12.719 1.00 82.38 258 LEU A O 1
ATOM 2017 N N . LEU A 1 259 ? -0.634 -1.917 13.423 1.00 84.31 259 LEU A N 1
ATOM 2018 C CA . LEU A 1 259 ? -0.035 -1.771 12.096 1.00 84.31 259 LEU A CA 1
ATOM 2019 C C . LEU A 1 259 ? 0.389 -3.132 11.525 1.00 84.31 259 LEU A C 1
ATOM 2021 O O . LEU A 1 259 ? 0.117 -3.407 10.358 1.00 84.31 259 LEU A O 1
ATOM 2025 N N . CYS A 1 260 ? 0.963 -4.010 12.351 1.00 83.94 260 CYS A N 1
ATOM 2026 C CA . CYS A 1 260 ? 1.282 -5.391 11.980 1.00 83.94 260 CYS A CA 1
ATOM 2027 C C . CYS A 1 260 ? 0.019 -6.198 11.642 1.00 83.94 260 CYS A C 1
ATOM 2029 O O . CYS A 1 260 ? -0.012 -6.901 10.633 1.00 83.94 260 CYS A O 1
ATOM 2031 N N . ALA A 1 261 ? -1.041 -6.070 12.446 1.00 85.06 261 ALA A N 1
ATOM 2032 C CA . ALA A 1 261 ? -2.321 -6.724 12.182 1.00 85.06 261 ALA A CA 1
ATOM 2033 C C . ALA A 1 261 ? -2.968 -6.212 10.884 1.00 85.06 261 ALA A C 1
ATOM 2035 O O . ALA A 1 261 ? -3.456 -7.007 10.078 1.00 85.06 261 ALA A O 1
ATOM 2036 N N . LEU A 1 262 ? -2.936 -4.897 10.651 1.00 86.62 262 LEU A N 1
ATOM 2037 C CA . LEU A 1 262 ? -3.431 -4.284 9.420 1.00 86.62 262 LEU A CA 1
ATOM 2038 C C . LEU A 1 262 ? -2.653 -4.781 8.196 1.00 86.62 262 LEU A C 1
ATOM 2040 O O . LEU A 1 262 ? -3.259 -5.194 7.212 1.00 86.62 262 LEU A O 1
ATOM 2044 N N . GLY A 1 263 ? -1.320 -4.757 8.257 1.00 83.69 263 GLY A N 1
ATOM 2045 C CA . GLY A 1 263 ? -0.463 -5.207 7.161 1.00 83.69 263 GLY A CA 1
ATOM 2046 C C . GLY A 1 263 ? -0.684 -6.680 6.820 1.00 83.69 263 GLY A C 1
ATOM 2047 O O . GLY A 1 263 ? -0.883 -7.015 5.656 1.00 83.69 263 GLY A O 1
ATOM 2048 N N . ALA A 1 264 ? -0.730 -7.553 7.830 1.00 86.06 264 ALA A N 1
ATOM 2049 C CA . ALA A 1 264 ? -0.929 -8.986 7.626 1.00 86.06 264 ALA A CA 1
ATOM 2050 C C . ALA A 1 264 ? -2.322 -9.318 7.063 1.00 86.06 264 ALA A C 1
ATOM 2052 O O . ALA A 1 264 ? -2.439 -10.107 6.127 1.00 86.06 264 ALA A O 1
ATOM 2053 N N . THR A 1 265 ? -3.381 -8.696 7.590 1.00 85.62 265 THR A N 1
ATOM 2054 C CA . THR A 1 265 ? -4.749 -8.907 7.079 1.00 85.62 265 THR A CA 1
ATOM 2055 C C . THR A 1 265 ? -4.937 -8.342 5.678 1.00 85.62 265 THR A C 1
ATOM 2057 O O . THR A 1 265 ? -5.505 -9.022 4.826 1.00 85.62 265 THR A O 1
ATOM 2060 N N . GLY A 1 266 ? -4.415 -7.141 5.416 1.00 84.50 266 GLY A N 1
ATOM 2061 C CA . GLY A 1 266 ? -4.404 -6.540 4.087 1.00 84.50 266 GLY A CA 1
ATOM 2062 C C . GLY A 1 266 ? -3.653 -7.403 3.075 1.00 84.50 266 GLY A C 1
ATOM 2063 O O . GLY A 1 266 ? -4.151 -7.604 1.972 1.00 84.50 266 GLY A O 1
ATOM 2064 N N . PHE A 1 267 ? -2.510 -7.977 3.464 1.00 85.44 267 PHE A N 1
ATOM 2065 C CA . PHE A 1 267 ? -1.740 -8.879 2.609 1.00 85.44 267 PHE A CA 1
ATOM 2066 C C . PHE A 1 267 ? -2.509 -10.162 2.282 1.00 85.44 267 PHE A C 1
ATOM 2068 O O . PHE A 1 267 ? -2.670 -10.482 1.111 1.00 85.44 267 PHE A O 1
ATOM 2075 N N . VAL A 1 268 ? -3.031 -10.877 3.285 1.00 85.44 268 VAL A N 1
ATOM 2076 C CA . VAL A 1 268 ? -3.737 -12.153 3.061 1.00 85.44 268 VAL A CA 1
ATOM 2077 C C . VAL A 1 268 ? -5.023 -11.954 2.260 1.00 85.44 268 VAL A C 1
ATOM 2079 O O . VAL A 1 268 ? -5.259 -12.665 1.286 1.00 85.44 268 VAL A O 1
ATOM 2082 N N . LEU A 1 269 ? -5.850 -10.976 2.639 1.00 84.00 269 LEU A N 1
ATOM 2083 C CA . LEU A 1 269 ? -7.101 -10.700 1.932 1.00 84.00 269 LEU A CA 1
ATOM 2084 C C . LEU A 1 269 ? -6.848 -10.120 0.538 1.00 84.00 269 LEU A C 1
ATOM 2086 O O . LEU A 1 269 ? -7.550 -10.477 -0.402 1.00 84.00 269 LEU A O 1
ATOM 2090 N N . GLY A 1 270 ? -5.839 -9.260 0.388 1.00 82.19 270 GLY A N 1
ATOM 2091 C CA . GLY A 1 270 ? -5.428 -8.728 -0.909 1.00 82.19 270 GLY A CA 1
ATOM 2092 C C . GLY A 1 270 ? -4.922 -9.827 -1.840 1.00 82.19 270 GLY A C 1
ATOM 2093 O O . GLY A 1 270 ? -5.337 -9.879 -2.992 1.00 82.19 270 GLY A O 1
ATOM 2094 N N . LEU A 1 271 ? -4.096 -10.747 -1.335 1.00 81.94 271 LEU A N 1
ATOM 2095 C CA . LEU A 1 271 ? -3.593 -11.897 -2.089 1.00 81.94 271 LEU A CA 1
ATOM 2096 C C . LEU A 1 271 ? -4.736 -12.819 -2.535 1.00 81.94 271 LEU A C 1
ATOM 2098 O O . LEU A 1 271 ? -4.755 -13.223 -3.692 1.00 81.94 271 LEU A O 1
ATOM 2102 N N . LEU A 1 272 ? -5.722 -13.071 -1.663 1.00 81.44 272 LEU A N 1
ATOM 2103 C CA . LEU A 1 272 ? -6.939 -13.816 -2.009 1.00 81.44 272 LEU A CA 1
ATOM 2104 C C . LEU A 1 272 ? -7.769 -13.110 -3.090 1.00 81.44 272 LEU A C 1
ATOM 2106 O O . LEU A 1 272 ? -8.243 -13.750 -4.027 1.00 81.44 272 LEU A O 1
ATOM 2110 N N . LEU A 1 273 ? -7.945 -11.790 -2.979 1.00 78.69 273 LEU A N 1
ATOM 2111 C CA . LEU A 1 273 ? -8.667 -11.009 -3.983 1.00 78.69 273 LEU A CA 1
ATOM 2112 C C . LEU A 1 273 ? -7.955 -11.066 -5.335 1.00 78.69 273 LEU A C 1
ATOM 2114 O O . LEU A 1 273 ? -8.607 -11.318 -6.341 1.00 78.69 273 LEU A O 1
ATOM 2118 N N . ILE A 1 274 ? -6.633 -10.892 -5.356 1.00 78.44 274 ILE A N 1
ATOM 2119 C CA . ILE A 1 274 ? -5.834 -10.942 -6.586 1.00 78.44 274 ILE A CA 1
ATOM 2120 C C . ILE A 1 274 ? -5.844 -12.352 -7.186 1.00 78.44 274 ILE A C 1
ATOM 2122 O O . ILE A 1 274 ? -6.006 -12.478 -8.393 1.00 78.44 274 ILE A O 1
ATOM 2126 N N . SER A 1 275 ? -5.744 -13.412 -6.378 1.00 74.19 275 SER A N 1
ATOM 2127 C CA . SER A 1 275 ? -5.765 -14.791 -6.890 1.00 74.19 275 SER A CA 1
ATOM 2128 C C . SER A 1 275 ? -7.090 -15.179 -7.552 1.00 74.19 275 SER A C 1
ATOM 2130 O O . SER A 1 275 ? -7.114 -16.049 -8.420 1.00 74.19 275 SER A O 1
ATOM 2132 N N . CYS A 1 276 ? -8.187 -14.529 -7.155 1.00 74.31 276 CYS A N 1
ATOM 2133 C CA . CYS A 1 276 ? -9.513 -14.727 -7.742 1.00 74.31 276 CYS A CA 1
ATOM 2134 C C . CYS A 1 276 ? -9.734 -13.926 -9.038 1.00 74.31 276 CYS A C 1
ATOM 2136 O O . CYS A 1 276 ? -10.730 -14.165 -9.728 1.00 74.31 276 CYS A O 1
ATOM 2138 N N . LEU A 1 277 ? -8.847 -12.979 -9.359 1.00 68.75 277 LEU A N 1
ATOM 2139 C CA . LEU A 1 277 ? -8.903 -12.172 -10.577 1.00 68.75 277 LEU A CA 1
ATOM 2140 C C . LEU A 1 277 ? -8.043 -12.825 -11.666 1.00 68.75 277 LEU A C 1
ATOM 2142 O O . LEU A 1 277 ? -6.968 -13.355 -11.386 1.00 68.75 277 LEU A O 1
ATOM 2146 N N . ASN A 1 278 ? -8.520 -12.791 -12.913 1.00 56.47 278 ASN A N 1
ATOM 2147 C CA . ASN A 1 278 ? -7.756 -13.273 -14.065 1.00 56.47 278 ASN A CA 1
ATOM 2148 C C . ASN A 1 278 ? -6.414 -12.510 -14.174 1.00 56.47 278 ASN A C 1
ATOM 2150 O O . ASN A 1 278 ? -6.436 -11.284 -14.077 1.00 56.47 278 ASN A O 1
ATOM 2154 N N . PRO A 1 279 ? -5.262 -13.192 -14.335 1.00 45.00 279 PRO A N 1
ATOM 2155 C CA . PRO A 1 279 ? -3.929 -12.593 -14.205 1.00 45.00 279 PRO A CA 1
ATOM 2156 C C . PRO A 1 279 ? -3.461 -11.760 -15.418 1.00 45.00 279 PRO A C 1
ATOM 2158 O O . PRO A 1 279 ? -2.255 -11.611 -15.603 1.00 45.00 279 PRO A O 1
ATOM 2161 N N . GLU A 1 280 ? -4.375 -11.229 -16.237 1.00 37.75 280 GLU A N 1
ATOM 2162 C CA . GLU A 1 280 ? -4.028 -10.351 -17.373 1.00 37.75 280 GLU A CA 1
ATOM 2163 C C . GLU A 1 280 ? -3.956 -8.865 -16.987 1.00 37.75 280 GLU A C 1
ATOM 2165 O O . GLU A 1 280 ? -4.890 -8.357 -16.322 1.00 37.75 280 GLU A O 1
#

Radius of gyration: 20.35 Å; chains: 1; bounding box: 53×50×53 Å

Organism: Salmonella infantis (NCBI:txid595)